Protein AF-X1BQK4-F1 (afdb_monomer_lite)

Sequence (252 aa):
MELNISVDDGWYYQNFSADPYELQIGNYSLVMLGDDFLSIASTFSWFLNEINPSIPNLHTSEYVNSWSDGLVNTTFLCKLNHKTEKVYYPQDINMKVAINGEEYEIINGPIVGSGFIEIHNVSYFQDDYVLTIPIKNNISVSLIFNCNYSVNITNSFSSTGSIKIEENLDNVWTMLPVFSRISNNYYVKFEYPKSWFYLTVYRKLGVGWENITSLLEIDKDKNTIIIPNNTILDGAEWKIEANSPNINFNME

Foldseek 3Di:
DDAQDDPDPDDTDDDPPDPDDDDDDDFDFDDDDPDPDPPDDDDDDADDDDPDDPCPPPDDWDCPPDTDDDDPPDTDRGDDDDPDPDQAFQVVFQKWKAAPNDTDGWHGDPDGNDTDDDDPPDPHDDPDLDDDIDIDTNDPDDDDHDDDDDDDDDDDDDWDKDWDDDPPDWIKIKTWDDDAQSDPDDKDKDADDLQWDPKWKWKDDPDDTDTCQVVWDADNVRRMIIGGNVNGHGPIIMMIMTTGGDDDDDDD

Structure (mmCIF, N/CA/C/O backbone):
data_AF-X1BQK4-F1
#
_entry.id   AF-X1BQK4-F1
#
loop_
_atom_site.group_PDB
_atom_site.id
_atom_site.type_symbol
_atom_site.label_atom_id
_atom_site.label_alt_id
_atom_site.label_comp_id
_atom_site.label_asym_id
_atom_site.label_entity_id
_atom_site.label_seq_id
_atom_site.pdbx_PDB_ins_code
_atom_site.Cartn_x
_atom_site.Cartn_y
_atom_site.Cartn_z
_atom_site.occupancy
_atom_site.B_iso_or_equiv
_atom_site.auth_seq_id
_atom_site.auth_comp_id
_atom_site.auth_asym_id
_atom_site.auth_atom_id
_atom_site.pdbx_PDB_model_num
ATOM 1 N N . MET A 1 1 ? -30.947 -9.938 41.051 1.00 50.38 1 MET A N 1
ATOM 2 C CA . MET A 1 1 ? -31.649 -9.268 42.165 1.00 50.38 1 MET A CA 1
ATOM 3 C C . MET A 1 1 ? -32.390 -8.088 41.565 1.00 50.38 1 MET A C 1
ATOM 5 O O . MET A 1 1 ? -31.771 -7.369 40.786 1.00 50.38 1 MET A O 1
ATOM 9 N N . GLU A 1 2 ? -33.693 -7.978 41.814 1.00 46.62 2 GLU A N 1
ATOM 10 C CA . GLU A 1 2 ? -34.538 -6.903 41.277 1.00 46.62 2 GLU A CA 1
ATOM 11 C C . GLU A 1 2 ? -34.275 -5.598 42.035 1.00 46.62 2 GLU A C 1
ATOM 13 O O . GLU A 1 2 ? -34.057 -5.614 43.249 1.00 46.62 2 GLU A O 1
ATOM 18 N N . LEU A 1 3 ? -34.247 -4.482 41.305 1.00 49.31 3 LEU A N 1
ATOM 19 C CA . LEU A 1 3 ? -34.208 -3.155 41.908 1.00 49.31 3 LEU A CA 1
ATOM 20 C C . LEU A 1 3 ? -35.549 -2.912 42.610 1.00 49.31 3 LEU A C 1
ATOM 22 O O . LEU A 1 3 ? -36.603 -3.197 42.043 1.00 49.31 3 LEU A O 1
ATOM 26 N N . ASN A 1 4 ? -35.508 -2.372 43.824 1.00 52.44 4 ASN A N 1
ATOM 27 C CA . ASN A 1 4 ? -36.676 -1.942 44.582 1.00 52.44 4 ASN A CA 1
ATOM 28 C C . ASN A 1 4 ? -37.253 -0.666 43.947 1.00 52.44 4 ASN A C 1
ATOM 30 O O . ASN A 1 4 ? -37.043 0.445 44.431 1.00 52.44 4 ASN A O 1
ATOM 34 N N . ILE A 1 5 ? -37.901 -0.840 42.795 1.00 47.03 5 ILE A N 1
ATOM 35 C CA . ILE A 1 5 ? -38.552 0.209 42.014 1.00 47.03 5 ILE A CA 1
ATOM 36 C C . ILE A 1 5 ? -40.049 0.125 42.297 1.00 47.03 5 ILE A C 1
ATOM 38 O O . ILE A 1 5 ? -40.655 -0.937 42.160 1.00 47.03 5 ILE A O 1
ATOM 42 N N . SER A 1 6 ? -40.645 1.257 42.651 1.00 43.69 6 SER A N 1
ATOM 43 C CA . SER A 1 6 ? -42.080 1.398 42.882 1.00 43.69 6 SER A CA 1
ATOM 44 C C . SER A 1 6 ? -42.629 2.562 42.064 1.00 43.69 6 SER A C 1
ATOM 46 O O . SER A 1 6 ? -41.912 3.523 41.784 1.00 43.69 6 SER A O 1
ATOM 48 N N . VAL A 1 7 ? -43.899 2.453 41.674 1.00 43.06 7 VAL A N 1
ATOM 49 C CA . VAL A 1 7 ? -44.671 3.526 41.022 1.00 43.06 7 VAL A CA 1
ATOM 50 C C . VAL A 1 7 ? -45.484 4.353 42.018 1.00 43.06 7 VAL A C 1
ATOM 52 O O . VAL A 1 7 ? -46.071 5.360 41.632 1.00 43.06 7 VAL A O 1
ATOM 55 N N . ASP A 1 8 ? -45.523 3.924 43.277 1.00 40.78 8 ASP A N 1
ATOM 56 C CA . ASP A 1 8 ? -46.208 4.626 44.354 1.00 40.78 8 ASP A CA 1
ATOM 57 C C . ASP A 1 8 ? -45.284 5.683 44.979 1.00 40.78 8 ASP A C 1
ATOM 59 O O . ASP A 1 8 ? -44.072 5.482 45.087 1.00 40.78 8 ASP A O 1
ATOM 63 N N . ASP A 1 9 ? -45.858 6.806 45.418 1.00 38.34 9 ASP A N 1
ATOM 64 C CA . ASP A 1 9 ? -45.117 7.858 46.118 1.00 38.34 9 ASP A CA 1
ATOM 65 C C . ASP A 1 9 ? -44.638 7.347 47.487 1.00 38.34 9 ASP A C 1
ATOM 67 O O . ASP A 1 9 ? -45.434 7.046 48.380 1.00 38.34 9 ASP A O 1
ATOM 71 N N . GLY A 1 10 ? -43.321 7.268 47.678 1.00 40.28 10 GLY A N 1
ATOM 72 C CA . GLY A 1 10 ? -42.741 6.766 48.918 1.00 40.28 10 GLY A CA 1
ATOM 73 C C . GLY A 1 10 ? -41.216 6.731 48.916 1.00 40.28 10 GLY A C 1
ATOM 74 O O . GLY A 1 10 ? -40.562 6.907 47.889 1.00 40.28 10 GLY A O 1
ATOM 75 N N . TRP A 1 11 ? -40.640 6.502 50.096 1.00 37.12 11 TRP A N 1
ATOM 76 C CA . TRP A 1 11 ? -39.208 6.250 50.244 1.00 37.12 11 TRP A CA 1
ATOM 77 C C . TRP A 1 11 ? -38.927 4.763 50.040 1.00 37.12 11 TRP A C 1
ATOM 79 O O . TRP A 1 11 ? -39.489 3.925 50.747 1.00 37.12 11 TRP A O 1
ATOM 89 N N . TYR A 1 12 ? -38.023 4.440 49.116 1.00 47.03 12 TYR A N 1
ATOM 90 C CA . TYR A 1 12 ? -37.635 3.064 48.812 1.00 47.03 12 TYR A CA 1
ATOM 91 C C . TYR A 1 12 ? -36.147 2.874 49.071 1.00 47.03 12 TYR A C 1
ATOM 93 O O . TYR A 1 12 ? -35.302 3.598 48.550 1.00 47.03 12 TYR A O 1
ATOM 101 N N . TYR A 1 13 ? -35.832 1.900 49.918 1.00 43.91 13 TYR A N 1
ATOM 102 C CA . TYR A 1 13 ? -34.463 1.555 50.269 1.00 43.91 13 TYR A CA 1
ATOM 103 C C . TYR A 1 13 ? -33.933 0.476 49.319 1.00 43.91 13 TYR A C 1
ATOM 105 O O . TYR A 1 13 ? -34.585 -0.555 49.131 1.00 43.91 13 TYR A O 1
ATOM 113 N N . GLN A 1 14 ? -32.745 0.689 48.751 1.00 51.97 14 GLN A N 1
ATOM 114 C CA . GLN A 1 14 ? -32.039 -0.303 47.942 1.00 51.97 14 GLN A CA 1
ATOM 115 C C . GLN A 1 14 ? -30.741 -0.697 48.640 1.00 51.97 14 GLN A C 1
ATOM 117 O O . GLN A 1 14 ? -29.844 0.124 48.813 1.00 51.97 14 GLN A O 1
ATOM 122 N N . ASN A 1 15 ? -30.628 -1.976 48.998 1.00 48.44 15 ASN A N 1
ATOM 123 C CA . ASN A 1 15 ? -29.383 -2.534 49.505 1.00 48.44 15 ASN A CA 1
ATOM 124 C C . ASN A 1 15 ? -28.599 -3.163 48.347 1.00 48.44 15 ASN A C 1
ATOM 126 O O . ASN A 1 15 ? -29.091 -4.088 47.694 1.00 48.44 15 ASN A O 1
ATOM 130 N N . PHE A 1 16 ? -27.392 -2.669 48.089 1.00 52.91 16 PHE A N 1
ATOM 131 C CA . PHE A 1 16 ? -26.450 -3.297 47.167 1.00 52.91 16 PHE A CA 1
ATOM 132 C C . PHE A 1 16 ? -25.548 -4.217 47.985 1.00 52.91 16 PHE A C 1
ATOM 134 O O . PHE A 1 16 ? -24.510 -3.816 48.497 1.00 52.91 16 PHE A O 1
ATOM 141 N N . SER A 1 17 ? -25.995 -5.458 48.162 1.00 46.75 17 SER A N 1
ATOM 142 C CA . SER A 1 17 ? -25.327 -6.438 49.028 1.00 46.75 17 SER A CA 1
ATOM 143 C C . SER A 1 17 ? -24.079 -7.087 48.404 1.00 46.75 17 SER A C 1
ATOM 145 O O . SER A 1 17 ? -23.484 -7.963 49.028 1.00 46.75 17 SER A O 1
ATOM 147 N N . ALA A 1 18 ? -23.661 -6.670 47.203 1.00 41.69 18 ALA A N 1
ATOM 148 C CA . ALA A 1 18 ? -22.460 -7.171 46.536 1.00 41.69 18 ALA A CA 1
ATOM 149 C C . ALA A 1 18 ? -21.790 -6.101 45.647 1.00 41.69 18 ALA A C 1
ATOM 151 O O . ALA A 1 18 ? -22.478 -5.263 45.060 1.00 41.69 18 ALA A O 1
ATOM 152 N N . ASP A 1 19 ? -20.455 -6.185 45.567 1.00 44.25 19 ASP A N 1
ATOM 153 C CA . ASP A 1 19 ? -19.529 -5.499 44.643 1.00 44.25 19 ASP A CA 1
ATOM 154 C C . ASP A 1 19 ? -20.037 -5.454 43.178 1.00 44.25 19 ASP A C 1
ATOM 156 O O . ASP A 1 19 ? -20.879 -6.266 42.789 1.00 44.25 19 ASP A O 1
ATOM 160 N N . PRO A 1 20 ? -19.557 -4.502 42.353 1.00 46.81 20 PRO A N 1
ATOM 161 C CA . PRO A 1 20 ? -20.380 -3.543 41.615 1.00 46.81 20 PRO A CA 1
ATOM 162 C C . PRO A 1 20 ? -21.482 -4.153 40.738 1.00 46.81 20 PRO A C 1
ATOM 164 O O . PRO A 1 20 ? -21.252 -5.034 39.912 1.00 46.81 20 PRO A O 1
ATOM 167 N N . TYR A 1 21 ? -22.689 -3.597 40.874 1.00 49.00 21 TYR A N 1
ATOM 168 C CA . TYR A 1 21 ? -23.881 -3.984 40.119 1.00 49.00 21 TYR A CA 1
ATOM 169 C C . TYR A 1 21 ? -23.982 -3.198 38.802 1.00 49.00 21 TYR A C 1
ATOM 171 O O . TYR A 1 21 ? -24.060 -1.967 38.808 1.00 49.00 21 TYR A O 1
ATOM 179 N N . GLU A 1 22 ? -24.008 -3.901 37.666 1.00 44.97 22 GLU A N 1
ATOM 180 C CA . GLU A 1 22 ? -24.228 -3.281 36.355 1.00 44.97 22 GLU A CA 1
ATOM 181 C C . GLU A 1 22 ? -25.694 -2.840 36.211 1.00 44.97 22 GLU A C 1
ATOM 183 O O . GLU A 1 22 ? -26.610 -3.656 36.086 1.00 44.97 22 GLU A O 1
ATOM 188 N N . LEU A 1 23 ? -25.919 -1.524 36.225 1.00 47.16 23 LEU A N 1
ATOM 189 C CA . LEU A 1 23 ? -27.208 -0.931 35.879 1.00 47.16 23 LEU A CA 1
ATOM 190 C C . LEU A 1 23 ? -27.417 -0.979 34.360 1.00 47.16 23 LEU A C 1
ATOM 192 O O . LEU A 1 23 ? -26.478 -0.816 33.579 1.00 47.16 23 LEU A O 1
ATOM 196 N N . GLN A 1 24 ? -28.667 -1.170 33.943 1.00 45.00 24 GLN A N 1
ATOM 197 C CA . GLN A 1 24 ? -29.052 -1.024 32.540 1.00 45.00 24 GLN A CA 1
ATOM 198 C C . GLN A 1 24 ? -28.890 0.436 32.075 1.00 45.00 24 GLN A C 1
ATOM 200 O O . GLN A 1 24 ? -28.566 1.334 32.848 1.00 45.00 24 GLN A O 1
ATOM 205 N N . ILE A 1 25 ? -29.076 0.699 30.783 1.00 41.31 25 ILE A N 1
ATOM 206 C CA . ILE A 1 25 ? -29.043 2.072 30.266 1.00 41.31 25 ILE A CA 1
ATOM 207 C C . ILE A 1 25 ? -30.320 2.793 30.723 1.00 41.31 25 ILE A C 1
ATOM 209 O O . ILE A 1 25 ? -31.423 2.356 30.401 1.00 41.31 25 ILE A O 1
ATOM 213 N N . GLY A 1 26 ? -30.178 3.906 31.446 1.00 41.84 26 GLY A N 1
ATOM 214 C CA . GLY A 1 26 ? -31.313 4.661 31.976 1.00 41.84 26 GLY A CA 1
ATOM 215 C C . GLY A 1 26 ? -30.914 5.940 32.715 1.00 41.84 26 GLY A C 1
ATOM 216 O O . GLY A 1 26 ? -29.734 6.202 32.951 1.00 41.84 26 GLY A O 1
ATOM 217 N N . ASN A 1 27 ? -31.916 6.747 33.070 1.00 40.69 27 ASN A N 1
ATOM 218 C CA . ASN A 1 27 ? -31.742 7.891 33.963 1.00 40.69 27 ASN A CA 1
ATOM 219 C C . ASN A 1 27 ? -31.944 7.412 35.398 1.00 40.69 27 ASN A C 1
ATOM 221 O O . ASN A 1 27 ? -33.044 6.999 35.761 1.00 40.69 27 ASN A O 1
ATOM 225 N N . TYR A 1 28 ? -30.888 7.474 36.198 1.00 45.50 28 TYR A N 1
ATOM 226 C CA . TYR A 1 28 ? -30.913 7.048 37.590 1.00 45.50 28 TYR A CA 1
ATOM 227 C C . TYR A 1 28 ? -30.729 8.259 38.494 1.00 45.50 28 TYR A C 1
ATOM 229 O O . TYR A 1 28 ? -29.847 9.086 38.265 1.00 45.50 28 TYR A O 1
ATOM 237 N N . SER A 1 29 ? -31.550 8.344 39.533 1.00 42.62 29 SER A N 1
ATOM 238 C CA . SER A 1 29 ? -31.370 9.295 40.624 1.00 42.62 29 SER A CA 1
ATOM 239 C C . SER A 1 29 ? -30.762 8.554 41.804 1.00 42.62 29 SER A C 1
ATOM 241 O O . SER A 1 29 ? -31.276 7.514 42.213 1.00 42.62 29 SER A O 1
ATOM 243 N N . LEU A 1 30 ? -29.670 9.081 42.356 1.00 43.31 30 LEU A N 1
ATOM 244 C CA . LEU A 1 30 ? -29.158 8.594 43.630 1.00 43.31 30 LEU A CA 1
ATOM 245 C C . LEU A 1 30 ? -29.873 9.346 44.751 1.00 43.31 30 LEU A C 1
ATOM 247 O O . LEU A 1 30 ? -29.750 10.564 44.866 1.00 43.31 30 LEU A O 1
ATOM 251 N N . VAL A 1 31 ? -30.603 8.610 45.580 1.00 42.47 31 VAL A N 1
ATOM 252 C CA . VAL A 1 31 ? -31.176 9.121 46.825 1.00 42.47 31 VAL A CA 1
ATOM 253 C C . VAL A 1 31 ? -30.235 8.703 47.951 1.00 42.47 31 VAL A C 1
ATOM 255 O O . VAL A 1 31 ? -30.093 7.513 48.219 1.00 42.47 31 VAL A O 1
ATOM 258 N N . MET A 1 32 ? -29.555 9.661 48.583 1.00 41.53 32 MET A N 1
ATOM 259 C CA . MET A 1 32 ? -28.712 9.390 49.751 1.00 41.53 32 MET A CA 1
ATOM 260 C C . MET A 1 32 ? -29.468 9.749 51.030 1.00 41.53 32 MET A C 1
ATOM 262 O O . MET A 1 32 ? -29.976 10.861 51.162 1.00 41.53 32 MET A O 1
ATOM 266 N N . LEU A 1 33 ? -29.525 8.807 51.972 1.00 37.19 33 LEU A N 1
ATOM 267 C CA . LEU A 1 33 ? -29.940 9.075 53.347 1.00 37.19 33 LEU A CA 1
ATOM 268 C C . LEU A 1 33 ? -28.727 9.606 54.117 1.00 37.19 33 LEU A C 1
ATOM 270 O O . LEU A 1 33 ? -27.699 8.935 54.191 1.00 37.19 33 LEU A O 1
ATOM 274 N N . GLY A 1 34 ? -28.846 10.809 54.677 1.00 37.59 34 GLY A N 1
ATOM 275 C CA . GLY A 1 34 ? -27.903 11.331 55.664 1.00 37.59 34 GLY A CA 1
ATOM 276 C C . GLY A 1 34 ? -28.210 10.729 57.030 1.00 37.59 34 GLY A C 1
ATOM 277 O O . GLY A 1 34 ? -28.920 11.338 57.823 1.00 37.59 34 GLY A O 1
ATOM 278 N N . ASP A 1 35 ? -27.727 9.515 57.260 1.00 35.44 35 ASP A N 1
ATOM 279 C CA . ASP A 1 35 ? -27.725 8.830 58.552 1.00 35.44 35 ASP A CA 1
ATOM 280 C C . ASP A 1 35 ? -26.261 8.682 59.008 1.00 35.44 35 ASP A C 1
ATOM 282 O O . ASP A 1 35 ? -25.362 8.459 58.190 1.00 35.44 35 ASP A O 1
ATOM 286 N N . ASP A 1 36 ? -26.042 8.890 60.308 1.00 36.22 36 ASP A N 1
ATOM 287 C CA . ASP A 1 36 ? -24.777 9.059 61.032 1.00 36.22 36 ASP A CA 1
ATOM 288 C C . ASP A 1 36 ? -23.826 7.840 61.016 1.00 36.22 36 ASP A C 1
ATOM 290 O O . ASP A 1 36 ? -23.230 7.521 62.031 1.00 36.22 36 ASP A O 1
ATOM 294 N N . PHE A 1 37 ? -23.586 7.156 59.897 1.00 39.72 37 PHE A N 1
ATOM 295 C CA . PHE A 1 37 ? -22.488 6.176 59.799 1.00 39.72 37 PHE A CA 1
ATOM 296 C C . PHE A 1 37 ? -21.917 6.063 58.377 1.00 39.72 37 PHE A C 1
ATOM 298 O O . PHE A 1 37 ? -21.880 4.993 57.775 1.00 39.72 37 PHE A O 1
ATOM 305 N N . LEU A 1 38 ? -21.371 7.158 57.842 1.00 41.69 38 LEU A N 1
ATOM 306 C CA . LEU A 1 38 ? -20.435 7.088 56.712 1.00 41.69 38 LEU A CA 1
ATOM 307 C C . LEU A 1 38 ? -18.995 7.065 57.242 1.00 41.69 38 LEU A C 1
ATOM 309 O O . LEU A 1 38 ? -18.260 8.051 57.185 1.00 41.69 38 LEU A O 1
ATOM 313 N N . SER A 1 39 ? -18.581 5.921 57.796 1.00 35.53 39 SER A N 1
ATOM 314 C CA . SER A 1 39 ? -17.183 5.709 58.175 1.00 35.53 39 SER A CA 1
ATOM 315 C C . SER A 1 39 ? -16.307 5.570 56.926 1.00 35.53 39 SER A C 1
ATOM 317 O O . SER A 1 39 ? -16.279 4.524 56.288 1.00 35.53 39 SER A O 1
ATOM 319 N N . ILE A 1 40 ? -15.601 6.657 56.611 1.00 39.47 40 ILE A N 1
ATOM 320 C CA . ILE A 1 40 ? -14.228 6.720 56.087 1.00 39.47 40 ILE A CA 1
ATOM 321 C C . ILE A 1 40 ? -13.869 5.617 55.071 1.00 39.47 40 ILE A C 1
ATOM 323 O O . ILE A 1 40 ? -13.197 4.657 55.431 1.00 39.47 40 ILE A O 1
ATOM 327 N N . ALA A 1 41 ? -14.278 5.787 53.808 1.00 34.59 41 ALA A N 1
ATOM 328 C CA . ALA A 1 41 ? -13.497 5.481 52.592 1.00 34.59 41 ALA A CA 1
ATOM 329 C C . ALA A 1 41 ? -14.418 5.260 51.382 1.00 34.59 41 ALA A C 1
ATOM 331 O O . ALA A 1 41 ? -14.592 4.140 50.911 1.00 34.59 41 ALA A O 1
ATOM 332 N N . SER A 1 42 ? -15.007 6.319 50.834 1.00 31.69 42 SER A N 1
ATOM 333 C CA . SER A 1 42 ? -15.530 6.284 49.462 1.00 31.69 42 SER A CA 1
ATOM 334 C C . SER A 1 42 ? -15.526 7.702 48.903 1.00 31.69 42 SER A C 1
ATOM 336 O O . SER A 1 42 ? -16.356 8.531 49.267 1.00 31.69 42 SER A O 1
ATOM 338 N N . THR A 1 43 ? -14.535 8.018 48.073 1.00 30.55 43 THR A N 1
ATOM 339 C CA . THR A 1 43 ? -14.455 9.298 47.365 1.00 30.55 43 THR A CA 1
ATOM 340 C C . THR A 1 43 ? -15.377 9.223 46.153 1.00 30.55 43 THR A C 1
ATOM 342 O O . THR A 1 43 ? -15.111 8.466 45.223 1.00 30.55 43 THR A O 1
ATOM 345 N N . PHE A 1 44 ? -16.457 10.001 46.146 1.00 35.53 44 PHE A N 1
ATOM 346 C CA . PHE A 1 44 ? -17.349 10.102 44.992 1.00 35.53 44 PHE A CA 1
ATOM 347 C C . PHE A 1 44 ? -17.091 11.425 44.267 1.00 35.53 44 PHE A C 1
ATOM 349 O O . PHE A 1 44 ? -17.199 12.493 44.866 1.00 35.53 44 PHE A O 1
ATOM 356 N N . SER A 1 45 ? -16.745 11.368 42.980 1.00 31.94 45 SER A N 1
ATOM 357 C CA . SER A 1 45 ? -16.618 12.558 42.131 1.00 31.94 45 SER A CA 1
ATOM 358 C C . SER A 1 45 ? -17.898 12.764 41.328 1.00 31.94 45 SER A C 1
ATOM 360 O O . SER A 1 45 ? -18.366 11.852 40.652 1.00 31.94 45 SER A O 1
ATOM 362 N N . TRP A 1 46 ? -18.442 13.976 41.391 1.00 36.06 46 TRP A N 1
ATOM 363 C CA . TRP A 1 46 ? -19.671 14.383 40.715 1.00 36.06 46 TRP A CA 1
ATOM 364 C C . TRP A 1 46 ? -19.361 15.572 39.808 1.00 36.06 46 TRP A C 1
ATOM 366 O O . TRP A 1 46 ? -18.565 16.432 40.180 1.00 36.06 46 TRP A O 1
ATOM 376 N N . PHE A 1 47 ? -19.989 15.640 38.633 1.00 33.41 47 PHE A N 1
ATOM 377 C CA . PHE A 1 47 ? -19.815 16.751 37.694 1.00 33.41 47 PHE A CA 1
ATOM 378 C C . PHE A 1 47 ? -21.167 17.351 37.297 1.00 33.41 47 PHE A C 1
ATOM 380 O O . PHE A 1 47 ? -22.140 16.629 37.071 1.00 33.41 47 PHE A O 1
ATOM 387 N N . LEU A 1 48 ? -21.202 18.683 37.208 1.00 36.56 48 LEU A N 1
ATOM 388 C CA . LEU A 1 48 ? -22.325 19.464 36.692 1.00 36.56 48 LEU A CA 1
ATOM 389 C C . LEU A 1 48 ? -22.343 19.382 35.154 1.00 36.56 48 LEU A C 1
ATOM 391 O O . LEU A 1 48 ? -21.293 19.381 34.518 1.00 36.56 48 LEU A O 1
ATOM 395 N N . ASN A 1 49 ? -23.528 19.308 34.550 1.00 36.78 49 ASN A N 1
ATOM 396 C CA . ASN A 1 49 ? -23.691 19.253 33.094 1.00 36.78 49 ASN A CA 1
ATOM 397 C C . ASN A 1 49 ? -23.398 20.633 32.459 1.00 36.78 49 ASN A C 1
ATOM 399 O O . ASN A 1 49 ? -23.821 21.651 33.004 1.00 36.78 49 ASN A O 1
ATOM 403 N N . GLU A 1 50 ? -22.723 20.681 31.304 1.00 35.38 50 GLU A N 1
ATOM 404 C CA . GLU A 1 50 ? -22.183 21.934 30.726 1.00 35.38 50 GLU A CA 1
ATOM 405 C C . GLU A 1 50 ? -23.141 22.726 29.816 1.00 35.38 50 GLU A C 1
ATOM 407 O O . GLU A 1 50 ? -22.771 23.783 29.310 1.00 35.38 50 GLU A O 1
ATOM 412 N N . ILE A 1 51 ? -24.382 22.283 29.597 1.00 38.06 51 ILE A N 1
ATOM 413 C CA . ILE A 1 51 ? -25.281 22.970 28.656 1.00 38.06 51 ILE A CA 1
ATOM 414 C C . ILE A 1 51 ? -26.495 23.532 29.396 1.00 38.06 51 ILE A C 1
ATOM 416 O O . ILE A 1 51 ? -27.535 22.892 29.509 1.00 38.06 51 ILE A O 1
ATOM 420 N N . ASN A 1 52 ? -26.311 24.763 29.879 1.00 43.88 52 ASN A N 1
ATOM 421 C CA . ASN A 1 52 ? -27.340 25.731 30.267 1.00 43.88 52 ASN A CA 1
ATOM 422 C C . ASN A 1 52 ? -28.391 25.217 31.277 1.00 43.88 52 ASN A C 1
ATOM 424 O O . ASN A 1 52 ? -29.533 24.935 30.901 1.00 43.88 52 ASN A O 1
ATOM 428 N N . PRO A 1 53 ? -28.050 25.113 32.576 1.00 40.97 53 PRO A N 1
ATOM 429 C CA . PRO A 1 53 ? -29.050 24.803 33.584 1.00 40.97 53 PRO A CA 1
ATOM 430 C C . PRO A 1 53 ? -30.096 25.923 33.620 1.00 40.97 53 PRO A C 1
ATOM 432 O O . PRO A 1 53 ? -29.774 27.097 33.790 1.00 40.97 53 PRO A O 1
ATOM 435 N N . SER A 1 54 ? -31.369 25.547 33.519 1.00 39.25 54 SER A N 1
ATOM 436 C CA . SER A 1 54 ? -32.521 26.444 33.692 1.00 39.25 54 SER A CA 1
ATOM 437 C C . SER A 1 54 ? -32.569 27.112 35.074 1.00 39.25 54 SER A C 1
ATOM 439 O O . SER A 1 54 ? -33.358 28.029 35.288 1.00 39.25 54 SER A O 1
ATOM 441 N N . ILE A 1 55 ? -31.724 26.664 36.008 1.00 39.62 55 ILE A N 1
ATOM 442 C CA . ILE A 1 55 ? -31.554 27.220 37.349 1.00 39.62 55 ILE A CA 1
ATOM 443 C C . ILE A 1 55 ? -30.041 27.337 37.627 1.00 39.62 55 ILE A C 1
ATOM 445 O O . ILE A 1 55 ? -29.442 26.410 38.171 1.00 39.62 55 ILE A O 1
ATOM 449 N N . PRO A 1 56 ? -29.397 28.455 37.244 1.00 39.28 56 PRO 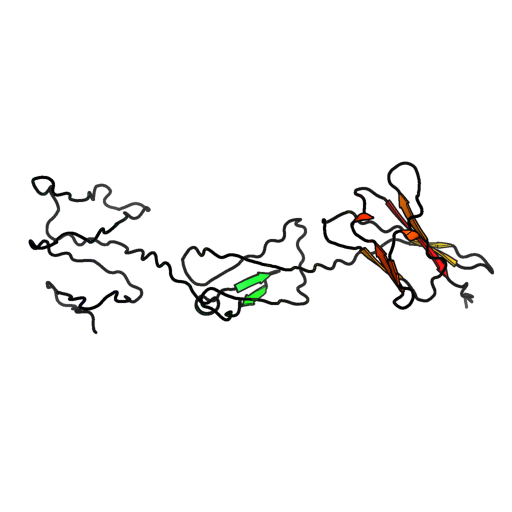A N 1
ATOM 450 C CA . PRO A 1 56 ? -27.942 28.635 37.340 1.00 39.28 56 PRO A CA 1
ATOM 451 C C . PRO A 1 56 ? -27.408 28.758 38.780 1.00 39.28 56 PRO A C 1
ATOM 453 O O . PRO A 1 56 ? -26.199 28.746 38.981 1.00 39.28 56 PRO A O 1
ATOM 456 N N . ASN A 1 57 ? -28.297 28.834 39.776 1.00 39.00 57 ASN A N 1
ATOM 457 C CA . ASN A 1 57 ? -27.958 29.012 41.193 1.00 39.00 57 ASN A CA 1
ATOM 458 C C . ASN A 1 57 ? -28.078 27.712 42.012 1.00 39.00 57 ASN A C 1
ATOM 460 O O . ASN A 1 57 ? -28.211 27.761 43.234 1.00 39.00 57 ASN A O 1
ATOM 464 N N . LEU A 1 58 ? -28.102 26.542 41.363 1.00 40.94 58 LEU A N 1
ATOM 465 C CA . LEU A 1 58 ? -28.178 25.258 42.061 1.00 40.94 58 LEU A CA 1
ATOM 466 C C . LEU A 1 58 ? -26.801 24.909 42.653 1.00 40.94 58 LEU A C 1
ATOM 468 O O . LEU A 1 58 ? -25.998 24.213 42.035 1.00 40.94 58 LEU A O 1
ATOM 472 N N . HIS A 1 59 ? -26.510 25.458 43.831 1.00 39.78 59 HIS A N 1
ATOM 473 C CA . HIS A 1 59 ? -25.239 25.266 44.524 1.00 39.78 59 HIS A CA 1
ATOM 474 C C . HIS A 1 59 ? -25.230 23.982 45.367 1.00 39.78 59 HIS A C 1
ATOM 476 O O . HIS A 1 59 ? -26.234 23.579 45.950 1.00 39.78 59 HIS A O 1
ATOM 482 N N . THR A 1 60 ? -24.062 23.344 45.417 1.00 41.91 60 THR A N 1
ATOM 483 C CA . THR A 1 60 ? -23.725 22.213 46.290 1.00 41.91 60 THR A CA 1
ATOM 484 C C . THR A 1 60 ? -23.888 22.570 47.770 1.00 41.91 60 THR A C 1
ATOM 486 O O . THR A 1 60 ? -23.670 23.719 48.153 1.00 41.91 60 THR A O 1
ATOM 489 N N . SER A 1 61 ? -24.186 21.578 48.614 1.00 36.03 61 SER A N 1
ATOM 490 C CA . SER A 1 61 ? -24.135 21.726 50.073 1.00 36.03 61 SER A CA 1
ATOM 491 C C . SER A 1 61 ? -22.857 21.088 50.624 1.00 36.03 61 SER A C 1
ATOM 493 O O . SER A 1 61 ? -22.508 19.972 50.242 1.00 36.03 61 SER A O 1
ATOM 495 N N . GLU A 1 62 ? -22.158 21.802 51.503 1.00 35.50 62 GLU A N 1
ATOM 496 C CA . GLU A 1 62 ? -20.994 21.328 52.256 1.00 35.50 62 GLU A CA 1
ATOM 497 C C . GLU A 1 62 ? -21.292 21.516 53.747 1.00 35.50 62 GLU A C 1
ATOM 499 O O . GLU A 1 62 ? -21.833 22.547 54.150 1.00 35.50 62 GLU A O 1
ATOM 504 N N . TYR A 1 63 ? -20.935 20.534 54.572 1.00 33.59 63 TYR A N 1
ATOM 505 C CA . TYR A 1 63 ? -21.086 20.627 56.019 1.00 33.59 63 TYR A CA 1
ATOM 506 C C . TYR A 1 63 ? -19.728 20.884 56.672 1.00 33.59 63 TYR A C 1
ATOM 508 O O . TYR A 1 63 ? -18.942 19.959 56.865 1.00 33.59 63 TYR A O 1
ATOM 516 N N . VAL A 1 64 ? -19.459 22.145 57.024 1.00 42.50 64 VAL A N 1
ATOM 517 C CA . VAL A 1 64 ? -18.264 22.506 57.809 1.00 42.50 64 VAL A CA 1
ATOM 518 C C . VAL A 1 64 ? -18.614 22.799 59.268 1.00 42.50 64 VAL A C 1
ATOM 520 O O . VAL A 1 64 ? -17.778 22.518 60.111 1.00 42.50 64 VAL A O 1
ATOM 523 N N . ASN A 1 65 ? -19.828 23.291 59.581 1.00 36.88 65 ASN A N 1
ATOM 524 C CA . ASN A 1 65 ? -20.346 23.500 60.957 1.00 36.88 65 ASN A CA 1
ATOM 525 C C . ASN A 1 65 ? -21.883 23.727 61.045 1.00 36.88 65 ASN A C 1
ATOM 527 O O . ASN A 1 65 ? -22.447 23.675 62.135 1.00 36.88 65 ASN A O 1
ATOM 531 N N . SER A 1 66 ? -22.570 23.995 59.929 1.00 36.38 66 SER A N 1
ATOM 532 C CA . SER A 1 66 ? -24.034 23.976 59.782 1.00 36.38 66 SER A CA 1
ATOM 533 C C . SER A 1 66 ? -24.373 23.722 58.312 1.00 36.38 66 SER A C 1
ATOM 535 O O . SER A 1 66 ? -23.593 24.102 57.438 1.00 36.38 66 SER A O 1
ATOM 537 N N . TRP A 1 67 ? -25.522 23.111 58.024 1.00 37.81 67 TRP A N 1
ATOM 538 C CA . TRP A 1 67 ? -26.018 22.993 56.650 1.00 37.81 67 TRP A CA 1
ATOM 539 C C . TRP A 1 67 ? -26.383 24.383 56.105 1.00 37.81 67 TRP A C 1
ATOM 541 O O . TRP A 1 67 ? -27.017 25.169 56.809 1.00 37.81 67 TRP A O 1
ATOM 551 N N . SER A 1 68 ? -25.968 24.704 54.877 1.00 43.03 68 SER A N 1
ATOM 552 C CA . SER A 1 68 ? -26.502 25.855 54.133 1.00 43.03 68 SER A CA 1
ATOM 553 C C . SER A 1 68 ? -27.917 25.558 53.608 1.00 43.03 68 SER A C 1
ATOM 555 O O . SER A 1 68 ? -28.318 24.393 53.597 1.00 43.03 68 SER A O 1
ATOM 557 N N . ASP A 1 69 ? -28.653 26.603 53.193 1.00 40.91 69 ASP A N 1
ATOM 558 C CA . ASP A 1 69 ? -30.076 26.618 52.777 1.00 40.91 69 ASP A CA 1
ATOM 559 C C . ASP A 1 69 ? -30.406 25.732 51.552 1.00 40.91 69 ASP A C 1
ATOM 561 O O . ASP A 1 69 ? -30.875 26.195 50.509 1.00 40.91 69 ASP A O 1
ATOM 565 N N . GLY A 1 70 ? -30.168 24.429 51.652 1.00 46.28 70 GLY A N 1
ATOM 566 C CA . GLY A 1 70 ? -30.686 23.455 50.704 1.00 46.28 70 GLY A CA 1
ATOM 567 C C . GLY A 1 70 ? -32.216 23.444 50.724 1.00 46.28 70 GLY A C 1
ATOM 568 O O . GLY A 1 70 ? -32.848 23.630 51.766 1.00 46.28 70 GLY A O 1
ATOM 569 N N . LEU A 1 71 ? -32.832 23.201 49.567 1.00 42.81 71 LEU A N 1
ATOM 570 C CA . LEU A 1 71 ? -34.278 23.013 49.478 1.00 42.81 71 LEU A CA 1
ATOM 571 C C . LEU A 1 71 ? -34.645 21.581 49.900 1.00 42.81 71 LEU A C 1
ATOM 573 O O . LEU A 1 71 ? -34.135 20.592 49.372 1.00 42.81 71 LEU A O 1
ATOM 577 N N . VAL A 1 72 ? -35.549 21.472 50.871 1.00 40.09 72 VAL A N 1
ATOM 578 C CA . VAL A 1 72 ? -36.161 20.200 51.279 1.00 40.09 72 VAL A CA 1
ATOM 579 C C . VAL A 1 72 ? -37.104 19.733 50.155 1.00 40.09 72 VAL A C 1
ATOM 581 O O . VAL A 1 72 ? -37.808 20.554 49.573 1.00 40.09 72 VAL A O 1
ATOM 584 N N . ASN A 1 73 ? -37.134 18.429 49.847 1.00 36.09 73 ASN A N 1
ATOM 585 C CA . ASN A 1 73 ? -37.925 17.792 48.768 1.00 36.09 73 ASN A CA 1
ATOM 586 C C . ASN A 1 73 ? -37.505 18.074 47.310 1.00 36.09 73 ASN A C 1
ATOM 588 O O . ASN A 1 73 ? -38.255 17.760 46.386 1.00 36.09 73 ASN A O 1
ATOM 592 N N . THR A 1 74 ? -36.310 18.603 47.051 1.00 36.22 74 THR A N 1
ATOM 593 C CA . THR A 1 74 ? -35.780 18.658 45.675 1.00 36.22 74 THR A CA 1
ATOM 594 C C . THR A 1 74 ? -35.063 17.365 45.290 1.00 36.22 74 THR A C 1
ATOM 596 O O . THR A 1 74 ? -34.112 16.949 45.945 1.00 36.22 74 THR A O 1
ATOM 599 N N . THR A 1 75 ? -35.511 16.742 44.197 1.00 38.31 75 THR A N 1
ATOM 600 C CA . THR A 1 75 ? -34.839 15.589 43.579 1.00 38.31 75 THR A CA 1
ATOM 601 C C . THR A 1 75 ? -33.737 16.087 42.651 1.00 38.31 75 THR A C 1
ATOM 603 O O . THR A 1 75 ? -33.994 16.883 41.748 1.00 38.31 75 THR A O 1
ATOM 606 N N . PHE A 1 76 ? -32.512 15.608 42.849 1.00 42.28 76 PHE A N 1
ATOM 607 C CA . PHE A 1 76 ? -31.395 15.922 41.965 1.00 42.28 76 PHE A CA 1
ATOM 608 C C . PHE A 1 76 ? -31.389 14.954 40.779 1.00 42.28 76 PHE A C 1
ATOM 610 O O . PHE A 1 76 ? -31.307 13.734 40.941 1.00 42.28 76 PHE A O 1
ATOM 617 N N . LEU A 1 77 ? -31.482 15.502 39.567 1.00 38.62 77 LEU A N 1
ATOM 618 C CA . LEU A 1 77 ? -31.282 14.748 38.335 1.00 38.62 77 LEU A CA 1
ATOM 619 C C . LEU A 1 77 ? -29.801 14.848 37.958 1.00 38.62 77 LEU A C 1
ATOM 621 O O . LEU A 1 77 ? -29.377 15.788 37.287 1.00 38.62 77 LEU A O 1
ATOM 625 N N . CYS A 1 78 ? -28.992 13.903 38.427 1.00 41.75 78 CYS A N 1
ATOM 626 C CA . CYS A 1 78 ? -27.587 13.826 38.047 1.00 41.75 78 CYS A CA 1
ATOM 627 C C . CYS A 1 78 ? -27.423 12.768 36.958 1.00 41.75 78 CYS A C 1
ATOM 629 O O . CYS A 1 78 ? -27.708 11.593 37.173 1.00 41.75 78 CYS A O 1
ATOM 631 N N . LYS A 1 79 ? -26.930 13.175 35.784 1.00 36.91 79 LYS A N 1
ATOM 632 C CA . LYS A 1 79 ? -26.468 12.219 34.777 1.00 36.91 79 LYS A CA 1
ATOM 633 C C . LYS A 1 79 ? -25.219 11.534 35.325 1.00 36.91 79 LYS A C 1
ATOM 635 O O . LYS A 1 79 ? -24.166 12.157 35.440 1.00 36.91 79 LYS A O 1
ATOM 640 N N . LEU A 1 80 ? -25.335 10.252 35.644 1.00 39.16 80 LEU A N 1
ATOM 641 C CA . LEU A 1 80 ? -24.204 9.442 36.068 1.00 39.16 80 LEU A CA 1
ATOM 642 C C . LEU A 1 80 ? -23.457 8.972 34.813 1.00 39.16 80 LEU A C 1
ATOM 644 O O . LEU A 1 80 ? -23.840 8.004 34.161 1.00 39.16 80 LEU A O 1
ATOM 648 N N . ASN A 1 81 ? -22.414 9.707 34.421 1.00 37.72 81 ASN A N 1
ATOM 649 C CA . ASN A 1 81 ? -21.505 9.257 33.369 1.00 37.72 81 ASN A CA 1
ATOM 650 C C . ASN A 1 81 ? -20.534 8.243 33.983 1.00 37.72 81 ASN A C 1
ATOM 652 O O . ASN A 1 81 ? -19.549 8.615 34.618 1.00 37.72 81 ASN A O 1
ATOM 656 N N . HIS A 1 82 ? -20.813 6.955 33.804 1.00 40.84 82 HIS A N 1
ATOM 657 C CA . HIS A 1 82 ? -19.888 5.902 34.199 1.00 40.84 82 HIS A CA 1
ATOM 658 C C . HIS A 1 82 ? -18.677 5.912 33.256 1.00 40.84 82 HIS A C 1
ATOM 660 O O . HIS A 1 82 ? -18.771 5.511 32.095 1.00 40.84 82 HIS A O 1
ATOM 666 N N . LYS A 1 83 ? -17.524 6.371 33.752 1.00 44.91 83 LYS A N 1
ATOM 667 C CA . LYS A 1 83 ? -16.240 6.153 33.082 1.00 44.91 83 LYS A CA 1
ATOM 668 C C . LYS A 1 83 ? -15.823 4.710 33.345 1.00 44.91 83 LYS A C 1
ATOM 670 O O . LYS A 1 83 ? -15.210 4.416 34.364 1.00 44.91 83 LYS A O 1
ATOM 675 N N . THR A 1 84 ? -16.196 3.810 32.447 1.00 53.00 84 THR A N 1
ATOM 676 C CA . THR A 1 84 ? -15.693 2.439 32.490 1.00 53.00 84 THR A CA 1
ATOM 677 C C . THR A 1 84 ? -14.319 2.397 31.833 1.00 53.00 84 THR A C 1
ATOM 679 O O . THR A 1 84 ? -14.177 2.751 30.665 1.00 53.00 84 THR A O 1
ATOM 682 N N . GLU A 1 85 ? -13.299 1.909 32.540 1.00 63.44 85 GLU A N 1
ATOM 683 C CA . GLU A 1 85 ? -12.071 1.401 31.905 1.00 63.44 85 GLU A CA 1
ATOM 684 C C . GLU A 1 85 ? -12.352 0.016 31.302 1.00 63.44 85 GLU A C 1
ATOM 686 O O . GLU A 1 85 ? -11.679 -0.974 31.580 1.00 63.44 85 GLU A O 1
ATOM 691 N N . LYS A 1 86 ? -13.438 -0.081 30.527 1.00 74.69 86 LYS A N 1
ATOM 692 C CA . LYS A 1 86 ? -13.876 -1.332 29.923 1.00 74.69 86 LYS A CA 1
ATOM 693 C C . LYS A 1 86 ? -13.128 -1.523 28.620 1.00 74.69 86 LYS A C 1
ATOM 695 O O . LYS A 1 86 ? -13.135 -0.666 27.738 1.00 74.69 86 LYS A O 1
ATOM 700 N N . VAL A 1 87 ? -12.486 -2.675 28.520 1.00 81.94 87 VAL A N 1
ATOM 701 C CA . VAL A 1 87 ? -11.874 -3.141 27.287 1.00 81.94 87 VAL A CA 1
ATOM 702 C C . VAL A 1 87 ? -12.945 -3.910 26.520 1.00 81.94 87 VAL A C 1
ATOM 704 O O . VAL A 1 87 ? -13.563 -4.823 27.064 1.00 81.94 87 VAL A O 1
ATOM 707 N N . TYR A 1 88 ? -13.190 -3.517 25.274 1.00 85.25 88 TYR A N 1
ATOM 708 C CA . TYR A 1 88 ? -14.207 -4.124 24.419 1.00 85.25 88 TYR A CA 1
ATOM 709 C C . TYR A 1 88 ? -13.556 -5.021 23.379 1.00 85.25 88 TYR A C 1
ATOM 711 O O . TYR A 1 88 ? -12.477 -4.712 22.873 1.00 85.25 88 TYR A O 1
ATOM 719 N N . TYR A 1 89 ? -14.228 -6.100 22.999 1.00 91.88 89 TYR A N 1
ATOM 720 C CA . TYR A 1 89 ? -13.941 -6.697 21.706 1.00 91.88 89 TYR A CA 1
ATOM 721 C C . TYR A 1 89 ? -14.425 -5.760 20.584 1.00 91.88 89 TYR A C 1
ATOM 723 O O . TYR A 1 89 ? -15.500 -5.171 20.718 1.00 91.88 89 TYR A O 1
ATOM 731 N N . PRO A 1 90 ? -13.674 -5.613 19.478 1.00 92.75 90 PRO A N 1
ATOM 732 C CA . PRO A 1 90 ? -14.074 -4.770 18.351 1.00 92.75 90 PRO A CA 1
ATOM 733 C C . PRO A 1 90 ? -15.491 -5.051 17.831 1.00 92.75 90 PRO A C 1
ATOM 735 O O . PRO A 1 90 ? -16.248 -4.115 17.579 1.00 92.75 90 PRO A O 1
ATOM 738 N N . GLN A 1 91 ? -15.886 -6.322 17.718 1.00 93.19 91 GLN A N 1
ATOM 739 C CA . GLN A 1 91 ? -17.203 -6.695 17.194 1.00 93.19 91 GLN A CA 1
ATOM 740 C C . GLN A 1 91 ? -18.347 -6.357 18.161 1.00 93.19 91 GLN A C 1
ATOM 742 O O . GLN A 1 91 ? -19.427 -5.990 17.703 1.00 93.19 91 GLN A O 1
ATOM 747 N N . ASP A 1 92 ? -18.109 -6.385 19.478 1.00 90.38 92 ASP A N 1
ATOM 748 C CA . ASP A 1 92 ? -19.127 -6.048 20.492 1.00 90.38 92 ASP A CA 1
ATOM 749 C C . ASP A 1 92 ? -19.599 -4.592 20.370 1.00 90.38 92 ASP A C 1
ATOM 751 O O . ASP A 1 92 ? -20.708 -4.243 20.772 1.00 90.38 92 ASP A O 1
ATOM 755 N N . ILE A 1 93 ? -18.747 -3.739 19.800 1.00 88.94 93 ILE A N 1
ATOM 756 C CA . ILE A 1 93 ? -18.978 -2.303 19.615 1.00 88.94 93 ILE A CA 1
ATOM 757 C C . ILE A 1 93 ? -19.100 -1.935 18.130 1.00 88.94 93 ILE A C 1
ATOM 759 O O . ILE A 1 93 ? -18.950 -0.768 17.754 1.00 88.94 93 ILE A O 1
ATOM 763 N N . ASN A 1 94 ? -19.342 -2.944 17.280 1.00 90.31 94 ASN A N 1
ATOM 764 C CA . ASN A 1 94 ? -19.476 -2.817 15.831 1.00 90.31 94 ASN A CA 1
ATOM 765 C C . ASN A 1 94 ? -18.367 -1.940 15.223 1.00 90.31 94 ASN A C 1
ATOM 767 O O . ASN A 1 94 ? -18.637 -0.975 14.501 1.00 90.31 94 ASN A O 1
ATOM 771 N N . MET A 1 95 ? -17.118 -2.211 15.607 1.00 92.19 95 MET A N 1
ATOM 772 C CA . MET A 1 95 ? -15.977 -1.430 15.159 1.00 92.19 95 MET A CA 1
ATOM 773 C C . MET A 1 95 ? -15.685 -1.727 13.687 1.00 92.19 95 MET A C 1
ATOM 775 O O . MET A 1 95 ? -15.503 -2.879 13.291 1.00 92.19 95 MET A O 1
ATOM 779 N N . LYS A 1 96 ? -15.620 -0.671 12.878 1.00 93.56 96 LYS A N 1
ATOM 780 C CA . LYS A 1 96 ? -15.388 -0.746 11.436 1.00 93.56 96 LYS A CA 1
ATOM 781 C C . LYS A 1 96 ? -14.320 0.235 10.992 1.00 93.56 96 LYS A C 1
ATOM 783 O O . LYS A 1 96 ? -14.178 1.318 11.558 1.00 93.56 96 LYS A O 1
ATOM 788 N N . VAL A 1 97 ? -13.622 -0.127 9.930 1.00 91.69 97 VAL A N 1
ATOM 789 C CA . VAL A 1 97 ? -12.728 0.740 9.166 1.00 91.69 97 VAL A CA 1
ATOM 790 C C . VAL A 1 97 ? -13.453 1.181 7.900 1.00 91.69 97 VAL A C 1
ATOM 792 O O . VAL A 1 97 ? -14.061 0.356 7.224 1.00 91.69 97 VAL A O 1
ATOM 795 N N . ALA A 1 98 ? -13.394 2.470 7.572 1.00 89.19 98 ALA A N 1
ATOM 796 C CA . ALA A 1 98 ? -13.934 2.991 6.322 1.00 89.19 98 ALA A CA 1
ATOM 797 C C . ALA A 1 98 ? -12.805 3.258 5.318 1.00 89.19 98 ALA A C 1
ATOM 799 O O . ALA A 1 98 ? -11.884 4.014 5.620 1.00 89.19 98 ALA A O 1
ATOM 800 N N . ILE A 1 99 ? -12.875 2.677 4.120 1.00 85.69 99 ILE A N 1
ATOM 801 C CA . ILE A 1 99 ? -11.909 2.920 3.040 1.00 85.69 99 ILE A CA 1
ATOM 802 C C . ILE A 1 99 ? -12.672 3.123 1.736 1.00 85.69 99 ILE A C 1
ATOM 804 O O . ILE A 1 99 ? -13.495 2.297 1.363 1.00 85.69 99 ILE A O 1
ATOM 808 N N . ASN A 1 100 ? -12.411 4.242 1.052 1.00 79.31 100 ASN A N 1
ATOM 809 C CA . ASN A 1 100 ? -13.080 4.612 -0.201 1.00 79.31 100 ASN A CA 1
ATOM 810 C C . ASN A 1 100 ? -14.627 4.563 -0.125 1.00 79.31 100 ASN A C 1
ATOM 812 O O . ASN A 1 100 ? -15.307 4.161 -1.063 1.00 79.31 100 ASN A O 1
ATOM 816 N N . GLY A 1 101 ? -15.191 4.938 1.029 1.00 81.31 101 GLY A N 1
ATOM 817 C CA . GLY A 1 101 ? -16.637 4.915 1.272 1.00 81.31 101 GLY A CA 1
ATOM 818 C C . GLY A 1 101 ? -17.222 3.544 1.634 1.00 81.31 101 GLY A C 1
ATOM 819 O O . GLY A 1 101 ? -18.359 3.499 2.097 1.00 81.31 101 GLY A O 1
ATOM 820 N N . GLU A 1 102 ? -16.462 2.455 1.503 1.00 89.06 102 GLU A N 1
ATOM 821 C CA . GLU A 1 102 ? -16.861 1.129 1.982 1.00 89.06 102 GLU A CA 1
ATOM 822 C C . GLU A 1 102 ? -16.472 0.930 3.447 1.00 89.06 102 GLU A C 1
ATOM 824 O O . GLU A 1 102 ? -15.460 1.456 3.913 1.00 89.06 102 GLU A O 1
ATOM 829 N N . GLU A 1 103 ? -17.282 0.169 4.184 1.00 92.38 103 GLU A N 1
ATOM 830 C CA . GLU A 1 103 ? -17.035 -0.154 5.589 1.00 92.38 103 GLU A CA 1
ATOM 831 C C . GLU A 1 103 ? -16.683 -1.629 5.750 1.00 92.38 103 GLU A C 1
ATOM 833 O O . GLU A 1 103 ? -17.420 -2.509 5.306 1.00 92.38 103 GLU A O 1
ATOM 838 N N . TYR A 1 104 ? -15.591 -1.889 6.457 1.00 93.31 104 TYR A N 1
ATOM 839 C CA . TYR A 1 104 ? -15.077 -3.222 6.719 1.00 93.31 104 TYR A CA 1
ATOM 840 C C . TYR A 1 104 ? -15.029 -3.468 8.224 1.00 93.31 104 TYR A C 1
ATOM 842 O O . TYR A 1 104 ? -14.547 -2.631 8.988 1.00 93.31 104 TYR A O 1
ATOM 850 N N . GLU A 1 105 ? -15.538 -4.614 8.659 1.00 94.94 105 GLU A N 1
ATOM 851 C CA . GLU A 1 105 ? -15.576 -4.971 10.076 1.00 94.94 105 GLU A CA 1
ATOM 852 C C . GLU A 1 105 ? -14.189 -5.338 10.605 1.00 94.94 105 GLU A C 1
ATOM 854 O O . GLU A 1 105 ? -13.432 -6.065 9.961 1.00 94.94 105 GLU A O 1
ATOM 859 N N . ILE A 1 106 ? -13.869 -4.850 11.806 1.00 94.94 106 ILE A N 1
ATOM 860 C CA . ILE A 1 106 ? -12.693 -5.302 12.546 1.00 94.94 106 ILE A CA 1
ATOM 861 C C . ILE A 1 106 ? -13.087 -6.554 13.323 1.00 94.94 106 ILE A C 1
ATOM 863 O O . ILE A 1 106 ? -13.986 -6.523 14.164 1.00 94.94 106 ILE A O 1
ATOM 867 N N . ILE A 1 107 ? -12.399 -7.657 13.047 1.00 96.88 107 ILE A N 1
ATOM 868 C CA . ILE A 1 107 ? -12.674 -8.948 13.673 1.00 96.88 107 ILE A CA 1
ATOM 869 C C . ILE A 1 107 ? -11.978 -9.014 15.029 1.00 96.88 107 ILE A C 1
ATOM 871 O O . ILE A 1 107 ? -10.890 -8.462 15.214 1.00 96.88 107 ILE A O 1
ATOM 875 N N . ASN A 1 108 ? -12.597 -9.712 15.979 1.00 96.81 108 ASN A N 1
ATOM 876 C CA . ASN A 1 108 ? -12.021 -9.942 17.295 1.00 96.81 108 ASN A CA 1
ATOM 877 C C . ASN A 1 108 ? -10.688 -10.693 17.196 1.00 96.81 108 ASN A C 1
ATOM 879 O O . ASN A 1 108 ? -10.563 -11.704 16.506 1.00 96.81 108 ASN A O 1
ATOM 883 N N . GLY A 1 109 ? -9.693 -10.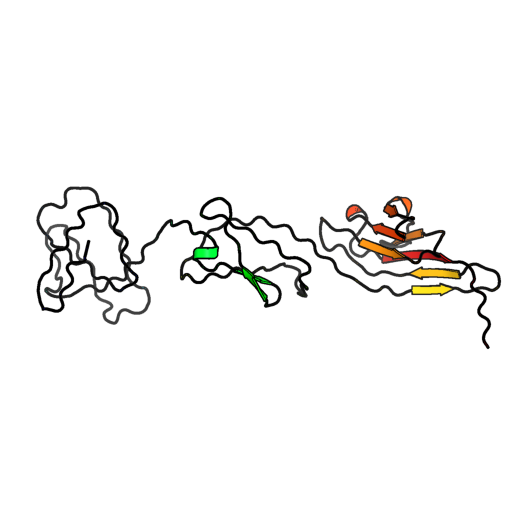205 17.928 1.00 93.94 109 GLY A N 1
ATOM 884 C CA . GLY A 1 109 ? -8.435 -10.903 18.130 1.00 93.94 109 GLY A CA 1
ATOM 885 C C . GLY A 1 109 ? -8.516 -11.928 19.269 1.00 93.94 109 GLY A C 1
ATOM 886 O O . GLY A 1 109 ? -9.569 -12.128 19.879 1.00 93.94 109 GLY A O 1
ATOM 887 N N . PRO A 1 110 ? -7.388 -12.580 19.595 1.00 92.50 110 PRO A N 1
ATOM 888 C CA . PRO A 1 110 ? -7.343 -13.652 20.591 1.00 92.50 110 PRO A CA 1
ATOM 889 C C . PRO A 1 110 ? -7.576 -13.167 22.031 1.00 92.50 110 PRO A C 1
ATOM 891 O O . PRO A 1 110 ? -7.890 -13.973 22.903 1.00 92.50 110 PRO A O 1
ATOM 894 N N . ILE A 1 111 ? -7.419 -11.866 22.293 1.00 94.12 111 ILE A N 1
ATOM 895 C CA . ILE A 1 111 ? -7.630 -11.253 23.610 1.00 94.12 111 ILE A CA 1
ATOM 896 C C . ILE A 1 111 ? -8.631 -10.099 23.527 1.00 94.12 111 ILE A C 1
ATOM 898 O O . ILE A 1 111 ? -8.725 -9.418 22.502 1.00 94.12 111 ILE A O 1
ATOM 902 N N . VAL A 1 112 ? -9.359 -9.860 24.619 1.00 87.31 112 VAL A N 1
ATOM 903 C CA . VAL A 1 112 ? -10.270 -8.712 24.761 1.00 87.31 112 VAL A CA 1
ATOM 904 C C . VAL A 1 112 ? -9.500 -7.420 24.467 1.00 87.31 112 VAL A C 1
ATOM 906 O O . VAL A 1 112 ? -8.378 -7.252 24.945 1.00 87.31 112 VAL A O 1
ATOM 909 N N . GLY A 1 113 ? -10.069 -6.518 23.665 1.00 88.50 113 GLY A N 1
ATOM 910 C CA . GLY A 1 113 ? -9.399 -5.274 23.253 1.00 88.50 113 GLY A CA 1
ATOM 911 C C . GLY A 1 113 ? -8.532 -5.380 22.008 1.00 88.50 113 GLY A C 1
ATOM 912 O O . GLY A 1 113 ? -8.090 -4.353 21.500 1.00 88.50 113 GLY A O 1
ATOM 913 N N . SER A 1 114 ? -8.285 -6.591 21.506 1.00 94.00 114 SER A N 1
ATOM 914 C CA . SER A 1 114 ? -7.528 -6.792 20.272 1.00 94.00 114 SER A CA 1
ATOM 915 C C . SER A 1 114 ? -8.449 -7.085 19.096 1.00 94.00 114 SER A C 1
ATOM 917 O O . SER A 1 114 ? -9.502 -7.708 19.245 1.00 94.00 114 SER A O 1
ATOM 919 N N . GLY A 1 115 ? -8.021 -6.649 17.916 1.00 94.06 115 GLY A N 1
ATOM 920 C CA . GLY A 1 115 ? -8.679 -6.934 16.656 1.00 94.06 115 GLY A CA 1
ATOM 921 C C . GLY A 1 115 ? -7.714 -6.886 15.496 1.00 94.06 115 GLY A C 1
ATOM 922 O O . GLY A 1 115 ? -6.603 -6.367 15.618 1.00 94.06 115 GLY A O 1
ATOM 923 N N . PHE A 1 116 ? -8.150 -7.427 14.371 1.00 94.75 116 PHE A N 1
ATOM 924 C CA . PHE A 1 116 ? -7.417 -7.332 13.123 1.00 94.75 116 PHE A CA 1
ATOM 925 C C . PHE A 1 116 ? -8.382 -7.231 11.952 1.00 94.75 116 PHE A C 1
ATOM 927 O O . PHE A 1 116 ? -9.564 -7.573 12.036 1.00 94.75 116 PHE A O 1
ATOM 934 N N . ILE A 1 117 ? -7.844 -6.732 10.854 1.00 93.06 117 ILE A N 1
ATOM 935 C CA . ILE A 1 117 ? -8.538 -6.605 9.592 1.00 93.06 117 ILE A CA 1
ATOM 936 C C . ILE A 1 117 ? -7.508 -6.771 8.480 1.00 93.06 117 ILE A C 1
ATOM 938 O O . ILE A 1 117 ? -6.405 -6.231 8.559 1.00 93.06 117 ILE A O 1
ATOM 942 N N . GLU A 1 118 ? -7.872 -7.532 7.459 1.00 91.62 118 GLU A N 1
ATOM 943 C CA . GLU A 1 118 ? -7.084 -7.696 6.246 1.00 91.62 118 GLU A CA 1
ATOM 944 C C . GLU A 1 118 ? -7.990 -7.374 5.064 1.00 91.62 118 GLU A C 1
ATOM 946 O O . GLU A 1 118 ? -9.093 -7.909 4.950 1.00 91.62 118 GLU A O 1
ATOM 951 N N . ILE A 1 119 ? -7.550 -6.443 4.221 1.00 87.75 119 ILE A N 1
ATOM 952 C CA . ILE A 1 119 ? -8.339 -5.963 3.092 1.00 87.75 119 ILE A CA 1
ATOM 953 C C . ILE A 1 119 ? -7.458 -6.023 1.853 1.00 87.75 119 ILE A C 1
ATOM 955 O O . ILE A 1 119 ? -6.360 -5.465 1.825 1.00 87.75 119 ILE A O 1
ATOM 959 N N . HIS A 1 120 ? -7.941 -6.712 0.825 1.00 86.25 120 HIS A N 1
ATOM 960 C CA . HIS A 1 120 ? -7.214 -6.909 -0.422 1.00 86.25 120 HIS A CA 1
ATOM 961 C C . HIS A 1 120 ? -7.851 -6.115 -1.553 1.00 86.25 120 HIS A C 1
ATOM 963 O O . HIS A 1 120 ? -9.070 -5.985 -1.617 1.00 86.25 120 HIS A O 1
ATOM 969 N N . ASN A 1 121 ? -7.014 -5.659 -2.488 1.00 78.50 121 ASN A N 1
ATOM 970 C CA . ASN A 1 121 ? -7.442 -5.053 -3.752 1.00 78.50 121 ASN A CA 1
ATOM 971 C C . ASN A 1 121 ? -8.413 -3.874 -3.585 1.00 78.50 121 ASN A C 1
ATOM 973 O O . ASN A 1 121 ? -9.293 -3.663 -4.419 1.00 78.50 121 ASN A O 1
ATOM 977 N N . VAL A 1 122 ? -8.249 -3.092 -2.516 1.00 77.31 122 VAL A N 1
ATOM 978 C CA . VAL A 1 122 ? -9.047 -1.884 -2.331 1.00 77.31 122 VAL A CA 1
ATOM 979 C C . VAL A 1 122 ? -8.573 -0.849 -3.329 1.00 77.31 122 VAL A C 1
ATOM 981 O O . VAL A 1 122 ? -7.401 -0.469 -3.346 1.00 77.31 122 VAL A O 1
ATOM 984 N N . SER A 1 123 ? -9.494 -0.384 -4.163 1.00 69.94 123 SER A N 1
ATOM 985 C CA . SER A 1 123 ? -9.225 0.762 -5.017 1.00 69.94 123 SER A CA 1
ATOM 986 C C . SER A 1 123 ? -9.176 2.001 -4.126 1.00 69.94 123 SER A C 1
ATOM 988 O O . SER A 1 123 ? -10.213 2.511 -3.712 1.00 69.94 123 SER A O 1
ATOM 990 N N . TYR A 1 124 ? -7.971 2.427 -3.750 1.00 66.56 124 TYR A N 1
ATOM 991 C CA . TYR A 1 124 ? -7.770 3.618 -2.934 1.00 66.56 124 TYR A CA 1
ATOM 992 C C . TYR A 1 124 ? -7.435 4.796 -3.839 1.00 66.56 124 TYR A C 1
ATOM 994 O O . TYR A 1 124 ? -6.334 4.877 -4.382 1.00 66.56 124 TYR A O 1
ATOM 1002 N N . PHE A 1 125 ? -8.395 5.700 -4.002 1.00 58.44 125 PHE A N 1
ATOM 1003 C CA . PHE A 1 125 ? -8.219 6.934 -4.754 1.00 58.44 125 PHE A CA 1
ATOM 1004 C C . PHE A 1 125 ? -8.342 8.107 -3.790 1.00 58.44 125 PHE A C 1
ATOM 1006 O O . PHE A 1 125 ? -9.440 8.558 -3.474 1.00 58.44 125 PHE A O 1
ATOM 1013 N N . GLN A 1 126 ? -7.209 8.595 -3.305 1.00 57.44 126 GLN A N 1
ATOM 1014 C CA . GLN A 1 126 ? -7.140 9.942 -2.764 1.00 57.44 126 GLN A CA 1
ATOM 1015 C C . GLN A 1 126 ? -5.993 10.664 -3.448 1.00 57.44 126 GLN A C 1
ATOM 1017 O O . GLN A 1 126 ? -4.872 10.164 -3.473 1.00 57.44 126 GLN A O 1
ATOM 1022 N N . ASP A 1 127 ? -6.282 11.864 -3.939 1.00 55.94 127 ASP A N 1
ATOM 1023 C CA . ASP A 1 127 ? -5.280 12.830 -4.401 1.00 55.94 127 ASP A CA 1
ATOM 1024 C C . ASP A 1 127 ? -4.521 13.481 -3.219 1.00 55.94 127 ASP A C 1
ATOM 1026 O O . ASP A 1 127 ? -3.872 14.514 -3.377 1.00 55.94 127 ASP A O 1
ATOM 1030 N N . ASP A 1 128 ? -4.598 12.883 -2.024 1.00 59.44 128 ASP A N 1
ATOM 1031 C CA . ASP A 1 128 ? -3.960 13.362 -0.804 1.00 59.44 128 ASP A CA 1
ATOM 1032 C C . ASP A 1 128 ? -2.662 12.602 -0.515 1.00 59.44 128 ASP A C 1
ATOM 1034 O O . ASP A 1 128 ? -2.563 11.382 -0.632 1.00 59.44 128 ASP A O 1
ATOM 1038 N N . TYR A 1 129 ? -1.663 13.338 -0.031 1.00 61.97 129 TYR A N 1
ATOM 1039 C CA . TYR A 1 129 ? -0.377 12.785 0.406 1.00 61.97 129 TYR A CA 1
ATOM 1040 C C . TYR A 1 129 ? -0.453 12.057 1.760 1.00 61.97 129 TYR A C 1
ATOM 1042 O O . TYR A 1 129 ? 0.545 11.500 2.220 1.00 61.97 129 TYR A O 1
ATOM 1050 N N . VAL A 1 130 ? -1.612 12.086 2.428 1.00 68.62 130 VAL A N 1
ATOM 1051 C CA . VAL A 1 130 ? -1.822 11.524 3.766 1.00 68.62 130 VAL A CA 1
ATOM 1052 C C . VAL A 1 130 ? -2.911 10.460 3.709 1.00 68.62 130 VAL A C 1
ATOM 1054 O O . VAL A 1 130 ? -4.080 10.759 3.483 1.00 68.62 130 VAL A O 1
ATOM 1057 N N . LEU A 1 131 ? -2.529 9.211 3.981 1.00 73.44 131 LEU A N 1
ATOM 1058 C CA . LEU A 1 131 ? -3.469 8.105 4.130 1.00 73.44 131 LEU A CA 1
ATOM 1059 C C . LEU A 1 131 ? -4.303 8.306 5.403 1.00 73.44 131 LEU A C 1
ATOM 1061 O O . LEU A 1 131 ? -3.785 8.177 6.514 1.00 73.44 131 LEU A O 1
ATOM 1065 N N . THR A 1 132 ? -5.593 8.598 5.241 1.00 78.06 132 THR A N 1
ATOM 1066 C CA . THR A 1 132 ? -6.535 8.740 6.358 1.00 78.06 132 THR A CA 1
ATOM 1067 C C . THR A 1 132 ? -7.500 7.563 6.362 1.00 78.06 132 THR A C 1
ATOM 1069 O O . THR A 1 132 ? -8.275 7.397 5.426 1.00 78.06 132 THR A O 1
ATOM 1072 N N . ILE A 1 133 ? -7.481 6.763 7.431 1.00 82.25 133 ILE A N 1
ATOM 1073 C CA . ILE A 1 133 ? -8.364 5.601 7.600 1.00 82.25 133 ILE A CA 1
ATOM 1074 C C . ILE A 1 133 ? -9.301 5.865 8.788 1.00 82.25 133 ILE A C 1
ATOM 1076 O O . ILE A 1 133 ? -8.894 5.687 9.939 1.00 82.25 133 ILE A O 1
ATOM 1080 N N . PRO A 1 134 ? -10.547 6.317 8.552 1.00 87.75 134 PRO A N 1
ATOM 1081 C CA . PRO A 1 134 ? -11.519 6.509 9.618 1.00 87.75 134 PRO A CA 1
ATOM 1082 C C . PRO A 1 134 ? -11.901 5.184 10.280 1.00 87.75 134 PRO A C 1
ATOM 1084 O O . PRO A 1 134 ? -12.225 4.207 9.601 1.00 87.75 134 PRO A O 1
ATOM 1087 N N . ILE A 1 135 ? -11.943 5.185 11.612 1.00 89.12 135 ILE A N 1
ATOM 1088 C CA . ILE A 1 135 ? -12.476 4.085 12.418 1.00 89.12 135 ILE A CA 1
ATOM 1089 C C . ILE A 1 135 ? -13.790 4.543 13.043 1.00 89.12 135 ILE A C 1
ATOM 1091 O O . ILE A 1 135 ? -13.864 5.609 13.655 1.00 89.12 135 ILE A O 1
ATOM 1095 N N . LYS A 1 136 ? -14.833 3.735 12.876 1.00 89.44 136 LYS A N 1
ATOM 1096 C CA . LYS A 1 136 ? -16.175 3.966 13.412 1.00 89.44 136 LYS A CA 1
ATOM 1097 C C . LYS A 1 136 ? -16.526 2.870 14.407 1.00 89.44 136 LYS A C 1
ATOM 1099 O O . LYS A 1 136 ? -16.039 1.751 14.301 1.00 89.44 136 LYS A O 1
ATOM 1104 N N . ASN A 1 137 ? -17.378 3.197 15.365 1.00 87.44 137 ASN A N 1
ATOM 1105 C CA . ASN A 1 137 ? -17.983 2.256 16.302 1.00 87.44 137 ASN A CA 1
ATOM 1106 C C . ASN A 1 137 ? -19.384 2.775 16.670 1.00 87.44 137 ASN A C 1
ATOM 1108 O O . ASN A 1 137 ? -19.714 3.926 16.371 1.00 87.44 137 ASN A O 1
ATOM 1112 N N . ASN A 1 138 ? -20.220 1.935 17.276 1.00 82.19 138 ASN A N 1
ATOM 1113 C CA . ASN A 1 138 ? -21.606 2.285 17.610 1.00 82.19 138 ASN A CA 1
ATOM 1114 C C . ASN A 1 138 ? -21.802 2.742 19.068 1.00 82.19 138 ASN A C 1
ATOM 1116 O O . ASN A 1 138 ? -22.945 2.846 19.516 1.00 82.19 138 ASN A O 1
ATOM 1120 N N . ILE A 1 139 ? -20.721 3.019 19.803 1.00 72.12 139 ILE A N 1
ATOM 1121 C CA . ILE A 1 139 ? -20.777 3.435 21.207 1.00 72.12 139 ILE A CA 1
ATOM 1122 C C . ILE A 1 139 ? -20.394 4.909 21.367 1.00 72.12 139 ILE A C 1
ATOM 1124 O O . ILE A 1 139 ? -19.515 5.437 20.697 1.00 72.12 139 ILE A O 1
ATOM 1128 N N . SER A 1 140 ? -21.059 5.612 22.285 1.00 59.47 140 SER A N 1
ATOM 1129 C CA . SER A 1 140 ? -20.838 7.048 22.525 1.00 59.47 140 SER A CA 1
ATOM 1130 C C . SER A 1 140 ? -19.680 7.324 23.495 1.00 59.47 140 SER A C 1
ATOM 1132 O O . SER A 1 140 ? -19.820 8.142 24.403 1.00 59.47 140 SER A O 1
ATOM 1134 N N . VAL A 1 141 ? -18.552 6.624 23.344 1.00 66.88 141 VAL A N 1
ATOM 1135 C CA . VAL A 1 141 ? -17.369 6.793 24.207 1.00 66.88 141 VAL A CA 1
ATOM 1136 C C . VAL A 1 141 ? -16.097 6.998 23.390 1.00 66.88 141 VAL A C 1
ATOM 1138 O O . VAL A 1 141 ? -15.925 6.428 22.314 1.00 66.88 141 VAL A O 1
ATOM 1141 N N . SER A 1 142 ? -15.182 7.804 23.928 1.00 71.12 142 SER A N 1
ATOM 1142 C CA . SER A 1 142 ? -13.837 7.961 23.375 1.00 71.12 142 SER A CA 1
ATOM 1143 C C . SER A 1 142 ? -13.022 6.698 23.635 1.00 71.12 142 SER A C 1
ATOM 1145 O O . SER A 1 142 ? -12.810 6.321 24.787 1.00 71.12 142 SER A O 1
ATOM 1147 N N . LEU A 1 143 ? -12.548 6.058 22.569 1.00 78.62 143 LEU A N 1
ATOM 1148 C CA . LEU A 1 143 ? -11.685 4.884 22.649 1.00 78.62 143 LEU A CA 1
ATOM 1149 C C . LEU A 1 143 ? -10.221 5.295 22.518 1.00 78.62 143 LEU A C 1
ATOM 1151 O O . LEU A 1 143 ? -9.872 6.114 21.671 1.00 78.62 143 LEU A O 1
ATOM 1155 N N . ILE A 1 144 ? -9.366 4.688 23.336 1.00 81.44 144 ILE A N 1
ATOM 1156 C CA . ILE A 1 144 ? -7.914 4.747 23.176 1.00 81.44 144 ILE A CA 1
ATOM 1157 C C . ILE A 1 144 ? -7.489 3.383 22.652 1.00 81.44 144 ILE A C 1
ATOM 1159 O O . ILE A 1 144 ? -7.747 2.367 23.293 1.00 81.44 144 ILE A O 1
ATOM 1163 N N . PHE A 1 145 ? -6.848 3.351 21.491 1.00 83.38 145 PHE A N 1
ATOM 1164 C CA . PHE A 1 145 ? -6.303 2.124 20.927 1.00 83.38 145 PHE A CA 1
ATOM 1165 C C . PHE A 1 145 ? -4.975 2.405 20.233 1.00 83.38 145 PHE A C 1
ATOM 1167 O O . PHE A 1 145 ? -4.717 3.510 19.758 1.00 83.38 145 PHE A O 1
ATOM 1174 N N . ASN A 1 146 ? -4.138 1.374 20.180 1.00 86.06 146 ASN A N 1
ATOM 1175 C CA . ASN A 1 146 ? -2.909 1.375 19.402 1.00 86.06 146 ASN A CA 1
ATOM 1176 C C . ASN A 1 146 ? -3.171 0.659 18.079 1.00 86.06 146 ASN A C 1
ATOM 1178 O O . ASN A 1 146 ? -3.854 -0.365 18.055 1.00 86.06 146 ASN A O 1
ATOM 1182 N N . CYS A 1 147 ? -2.616 1.180 16.988 1.00 86.06 147 CYS A N 1
ATOM 1183 C CA . CYS A 1 147 ? -2.780 0.609 15.658 1.00 86.06 147 CYS A CA 1
ATOM 1184 C C . CYS A 1 147 ? -1.415 0.295 15.050 1.00 86.06 147 CYS A C 1
ATOM 1186 O O . CYS A 1 147 ? -0.575 1.182 14.919 1.00 86.06 147 CYS A O 1
ATOM 1188 N N . ASN A 1 148 ? -1.237 -0.952 14.621 1.00 86.94 148 ASN A N 1
ATOM 1189 C CA . ASN A 1 148 ? -0.143 -1.362 13.750 1.00 86.94 148 ASN A CA 1
ATOM 1190 C C . ASN A 1 148 ? -0.742 -1.682 12.385 1.00 86.94 148 ASN A C 1
ATOM 1192 O O . ASN A 1 148 ? -1.694 -2.454 12.303 1.00 86.94 148 ASN A O 1
ATOM 1196 N N . TYR A 1 149 ? -0.197 -1.094 11.326 1.00 85.00 149 TYR A N 1
ATOM 1197 C CA . TYR A 1 149 ? -0.701 -1.288 9.972 1.00 85.00 149 TYR A CA 1
ATOM 1198 C C . TYR A 1 149 ? 0.442 -1.567 9.000 1.00 85.00 149 TYR A C 1
ATOM 1200 O O . TYR A 1 149 ? 1.573 -1.117 9.185 1.00 85.00 149 TYR A O 1
ATOM 1208 N N . SER A 1 150 ? 0.124 -2.310 7.945 1.00 83.88 150 SER A N 1
ATOM 1209 C CA . SER A 1 150 ? 0.971 -2.479 6.771 1.00 83.88 150 SER A CA 1
ATOM 1210 C C . SER A 1 150 ? 0.111 -2.213 5.549 1.00 83.88 150 SER A C 1
ATOM 1212 O O . SER A 1 150 ? -0.997 -2.733 5.448 1.00 83.88 150 SER A O 1
ATOM 1214 N N . VAL A 1 151 ? 0.593 -1.356 4.655 1.00 79.31 151 VAL A N 1
ATOM 1215 C CA . VAL A 1 151 ? -0.149 -0.943 3.465 1.00 79.31 151 VAL A CA 1
ATOM 1216 C C . VAL A 1 151 ? 0.765 -1.111 2.267 1.00 79.31 151 VAL A C 1
ATOM 1218 O O . VAL A 1 151 ? 1.899 -0.633 2.270 1.00 79.31 151 VAL A O 1
ATOM 1221 N N . ASN A 1 152 ? 0.257 -1.789 1.242 1.00 81.56 152 ASN A N 1
ATOM 1222 C CA . ASN A 1 152 ? 0.916 -1.916 -0.047 1.00 81.56 152 ASN A CA 1
ATOM 1223 C C . ASN A 1 152 ? 0.079 -1.179 -1.096 1.00 81.56 152 ASN A C 1
ATOM 1225 O O . ASN A 1 152 ? -1.044 -1.585 -1.387 1.00 81.56 152 ASN A O 1
ATOM 1229 N N . ILE A 1 153 ? 0.618 -0.085 -1.633 1.00 77.31 153 ILE A N 1
ATOM 1230 C CA . ILE A 1 153 ? -0.055 0.754 -2.627 1.00 77.31 153 ILE A CA 1
ATOM 1231 C C . ILE A 1 153 ? 0.619 0.517 -3.968 1.00 77.31 153 ILE A C 1
ATOM 1233 O O . ILE A 1 153 ? 1.828 0.696 -4.105 1.00 77.31 153 ILE A O 1
ATOM 1237 N N . THR A 1 154 ? -0.172 0.134 -4.964 1.00 80.62 154 THR A N 1
ATOM 1238 C CA . THR A 1 154 ? 0.294 0.014 -6.346 1.00 80.62 154 THR A CA 1
ATOM 1239 C C . THR A 1 154 ? -0.374 1.094 -7.177 1.00 80.62 154 THR A C 1
ATOM 1241 O O . THR A 1 154 ? -1.595 1.218 -7.158 1.00 80.62 154 THR A O 1
ATOM 1244 N N . ASN A 1 155 ? 0.425 1.864 -7.910 1.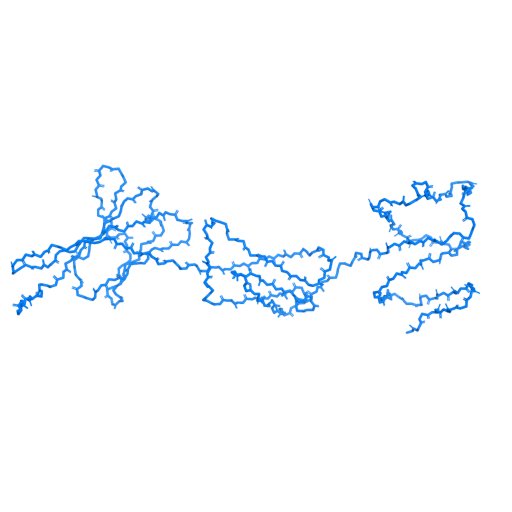00 78.94 155 ASN A N 1
ATOM 1245 C CA . ASN A 1 155 ? -0.069 2.832 -8.878 1.00 78.94 155 ASN A CA 1
ATOM 1246 C C . ASN A 1 155 ? 0.525 2.514 -10.252 1.00 78.94 155 ASN A C 1
ATOM 1248 O O . ASN A 1 155 ? 1.718 2.226 -10.367 1.00 78.94 155 ASN A O 1
ATOM 1252 N N . SER A 1 156 ? -0.307 2.564 -11.286 1.00 83.94 156 SER A N 1
ATOM 1253 C CA . SER A 1 156 ? 0.105 2.392 -12.675 1.00 83.94 156 SER A CA 1
ATOM 1254 C C . SER A 1 156 ? 0.120 3.744 -13.370 1.00 83.94 156 SER A C 1
ATOM 1256 O O . SER A 1 156 ? -0.876 4.462 -13.344 1.00 83.94 156 SER A O 1
ATOM 1258 N N . PHE A 1 157 ? 1.211 4.063 -14.053 1.00 82.06 157 PHE A N 1
ATOM 1259 C CA . PHE A 1 157 ? 1.307 5.256 -14.884 1.00 82.06 157 PHE A CA 1
ATOM 1260 C C . PHE A 1 157 ? 1.716 4.869 -16.303 1.00 82.06 157 PHE A C 1
ATOM 1262 O O . PHE A 1 157 ? 2.492 3.937 -16.517 1.00 82.06 157 PHE A O 1
ATOM 1269 N N . SER A 1 158 ? 1.181 5.586 -17.288 1.00 82.50 158 SER A N 1
ATOM 1270 C CA . SER A 1 158 ? 1.606 5.463 -18.680 1.00 82.50 158 SER A CA 1
ATOM 1271 C C . SER A 1 158 ? 2.804 6.367 -18.950 1.00 82.50 158 SER A C 1
ATOM 1273 O O . SER A 1 158 ? 2.886 7.473 -18.420 1.00 82.50 158 SER A O 1
ATOM 1275 N N . SER A 1 159 ? 3.697 5.925 -19.828 1.00 86.19 159 SER A N 1
ATOM 1276 C CA . SER A 1 159 ? 4.826 6.716 -20.311 1.00 86.19 159 SER A CA 1
ATOM 1277 C C . SER A 1 159 ? 4.708 6.920 -21.815 1.00 86.19 159 SER A C 1
ATOM 1279 O O . SER A 1 159 ? 4.262 6.023 -22.533 1.00 86.19 159 SER A O 1
ATOM 1281 N N . THR A 1 160 ? 5.105 8.096 -22.296 1.00 87.06 160 THR A N 1
ATOM 1282 C CA . THR A 1 160 ? 5.219 8.345 -23.730 1.00 87.06 160 THR A CA 1
ATOM 1283 C C . THR A 1 160 ? 6.493 7.705 -24.269 1.00 87.06 160 THR A C 1
ATOM 1285 O O . THR A 1 160 ? 7.536 7.655 -23.609 1.00 87.06 160 THR A O 1
ATOM 1288 N N . GLY A 1 161 ? 6.394 7.199 -25.493 1.00 89.06 161 GLY A N 1
ATOM 1289 C CA . GLY A 1 161 ? 7.492 6.556 -26.188 1.00 89.06 161 GLY A CA 1
ATOM 1290 C C . GLY A 1 161 ? 7.537 6.935 -27.654 1.00 89.06 161 GLY A C 1
ATOM 1291 O O . GLY A 1 161 ? 6.537 7.345 -28.239 1.00 89.06 161 GLY A O 1
ATOM 1292 N N . SER A 1 162 ? 8.710 6.774 -28.244 1.00 93.81 162 SER A N 1
ATOM 1293 C CA . SER A 1 162 ? 8.935 6.887 -29.678 1.00 93.81 162 SER A CA 1
ATOM 1294 C C . SER A 1 162 ? 9.696 5.665 -30.170 1.00 93.81 162 SER A C 1
ATOM 1296 O O . SER A 1 162 ? 10.439 5.034 -29.415 1.00 93.81 162 SER A O 1
ATOM 1298 N N . ILE A 1 163 ? 9.481 5.330 -31.436 1.00 93.62 163 ILE A N 1
ATOM 1299 C CA . ILE A 1 163 ? 10.177 4.253 -32.123 1.00 93.62 163 ILE A CA 1
ATOM 1300 C C . ILE A 1 163 ? 10.852 4.833 -33.361 1.00 93.62 163 ILE A C 1
ATOM 1302 O O . ILE A 1 163 ? 10.231 5.559 -34.139 1.00 93.62 163 ILE A O 1
ATOM 1306 N N . LYS A 1 164 ? 12.131 4.518 -33.536 1.00 94.06 164 LYS A N 1
ATOM 1307 C CA . LYS A 1 164 ? 12.867 4.766 -34.769 1.00 94.06 164 LYS A CA 1
ATOM 1308 C C . LYS A 1 164 ? 12.930 3.459 -35.547 1.00 94.06 164 LYS A C 1
ATOM 1310 O O . LYS A 1 164 ? 13.458 2.471 -35.040 1.00 94.06 164 LYS A O 1
ATOM 1315 N N . ILE A 1 165 ? 12.381 3.473 -36.755 1.00 90.31 165 ILE A N 1
ATOM 1316 C CA . ILE A 1 165 ? 12.368 2.333 -37.672 1.00 90.31 165 ILE A CA 1
ATOM 1317 C C . ILE A 1 165 ? 13.273 2.693 -38.844 1.00 90.31 165 ILE A C 1
AT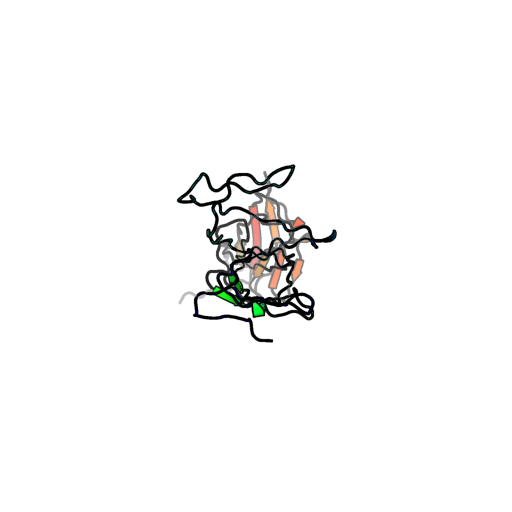OM 1319 O O . ILE A 1 165 ? 13.094 3.742 -39.464 1.00 90.31 165 ILE A O 1
ATOM 1323 N N . GLU A 1 166 ? 14.242 1.833 -39.136 1.00 87.44 166 GLU A N 1
ATOM 1324 C CA . GLU A 1 166 ? 15.145 1.973 -40.276 1.00 87.44 166 GLU A CA 1
ATOM 1325 C C . GLU A 1 166 ? 15.177 0.663 -41.065 1.00 87.44 166 GLU A C 1
ATOM 1327 O O . GLU A 1 166 ? 15.046 -0.428 -40.506 1.00 87.44 166 GLU A O 1
ATOM 1332 N N . GLU A 1 167 ? 15.314 0.766 -42.386 1.00 85.19 167 GLU A N 1
ATOM 1333 C CA . GLU A 1 167 ? 15.320 -0.402 -43.263 1.00 85.19 167 GLU A CA 1
ATOM 1334 C C . GLU A 1 167 ? 16.496 -1.327 -42.919 1.00 85.19 167 GLU A C 1
ATOM 1336 O O . GLU A 1 167 ? 17.637 -0.878 -42.812 1.00 85.19 167 GLU A O 1
ATOM 1341 N N . ASN A 1 168 ? 16.219 -2.626 -42.761 1.00 86.00 168 ASN A N 1
ATOM 1342 C CA . ASN A 1 168 ? 17.206 -3.661 -42.431 1.00 86.00 168 ASN A CA 1
ATOM 1343 C C . ASN A 1 168 ? 17.953 -3.460 -41.096 1.00 86.00 168 ASN A C 1
ATOM 1345 O O . ASN A 1 168 ? 18.962 -4.124 -40.857 1.00 86.00 168 ASN A O 1
ATOM 1349 N N . LEU A 1 169 ? 17.464 -2.578 -40.221 1.00 90.56 169 LEU A N 1
ATOM 1350 C CA . LEU A 1 169 ? 18.010 -2.350 -38.884 1.00 90.56 169 LEU A CA 1
ATOM 1351 C C . LEU A 1 169 ? 16.954 -2.626 -37.814 1.00 90.56 169 LEU A C 1
ATOM 1353 O O . LEU A 1 169 ? 15.753 -2.549 -38.076 1.00 90.56 169 LEU A O 1
ATOM 1357 N N . ASP A 1 170 ? 17.411 -2.957 -36.608 1.00 93.94 170 ASP A N 1
ATOM 1358 C CA . ASP A 1 170 ? 16.534 -3.123 -35.452 1.00 93.94 170 ASP A CA 1
ATOM 1359 C C . ASP A 1 170 ? 15.787 -1.826 -35.139 1.00 93.94 170 ASP A C 1
ATOM 1361 O O . ASP A 1 170 ? 16.330 -0.724 -35.253 1.00 93.94 170 ASP A O 1
ATOM 1365 N N . ASN A 1 171 ? 14.547 -1.963 -34.678 1.00 93.62 171 ASN A N 1
ATOM 1366 C CA . ASN A 1 171 ? 13.783 -0.818 -34.213 1.00 93.62 171 ASN A CA 1
ATOM 1367 C C . ASN A 1 171 ? 14.359 -0.330 -32.886 1.00 93.62 171 ASN A C 1
ATOM 1369 O O . ASN A 1 171 ? 14.562 -1.131 -31.970 1.00 93.62 171 ASN A O 1
ATOM 1373 N N . VAL A 1 172 ? 14.551 0.979 -32.757 1.00 95.81 172 VAL A N 1
ATOM 1374 C CA . VAL A 1 172 ? 15.050 1.601 -31.526 1.00 95.81 172 VAL A CA 1
ATOM 1375 C C . VAL A 1 172 ? 13.895 2.283 -30.810 1.00 95.81 172 VAL A C 1
ATOM 1377 O O . VAL A 1 172 ? 13.310 3.239 -31.316 1.00 95.81 172 VAL A O 1
ATOM 1380 N N . TRP A 1 173 ? 13.567 1.785 -29.627 1.00 95.94 173 TRP A N 1
ATOM 1381 C CA . TRP A 1 173 ? 12.560 2.331 -28.731 1.00 95.94 173 TRP A CA 1
ATOM 1382 C C . TRP A 1 173 ? 13.196 3.325 -27.768 1.00 95.94 173 TRP A C 1
ATOM 1384 O O . TRP A 1 173 ? 14.266 3.077 -27.213 1.00 95.94 173 TRP A O 1
ATOM 1394 N N . THR A 1 174 ? 12.506 4.432 -27.521 1.00 96.69 174 THR A N 1
ATOM 1395 C CA . THR A 1 174 ? 12.865 5.410 -26.493 1.00 96.69 174 THR A CA 1
ATOM 1396 C C . THR A 1 174 ? 11.617 5.800 -25.717 1.00 96.69 174 THR A C 1
ATOM 1398 O O . THR A 1 174 ? 10.686 6.353 -26.295 1.00 96.69 174 THR A O 1
ATOM 1401 N N . MET A 1 175 ? 11.608 5.538 -24.412 1.00 95.44 175 MET A N 1
ATOM 1402 C CA . MET A 1 175 ? 10.533 5.878 -23.476 1.00 95.44 175 MET A CA 1
ATOM 1403 C C . MET A 1 175 ? 10.995 6.964 -22.507 1.00 95.44 175 MET A C 1
ATOM 1405 O O . MET A 1 175 ? 12.138 6.922 -22.049 1.00 95.44 175 MET A O 1
ATOM 1409 N N . LEU A 1 176 ? 10.098 7.878 -22.133 1.00 94.81 176 LEU A N 1
ATOM 1410 C CA . LEU A 1 176 ? 10.377 8.990 -21.214 1.00 94.81 176 LEU A CA 1
ATOM 1411 C C . LEU A 1 176 ? 9.419 8.963 -20.008 1.00 94.81 176 LEU A C 1
ATOM 1413 O O . LEU A 1 176 ? 8.496 9.776 -19.931 1.00 94.81 176 LEU A O 1
ATOM 1417 N N . PRO A 1 177 ? 9.568 7.993 -19.082 1.00 92.88 177 PRO A N 1
ATOM 1418 C CA . PRO A 1 177 ? 8.677 7.885 -17.933 1.00 92.88 177 PRO A CA 1
ATOM 1419 C C . PRO A 1 177 ? 8.823 9.079 -16.986 1.00 92.88 177 PRO A C 1
ATOM 1421 O O . PRO A 1 177 ? 9.922 9.579 -16.755 1.00 92.88 177 PRO A O 1
ATOM 1424 N N . VAL A 1 178 ? 7.700 9.502 -16.406 1.00 89.69 178 VAL A N 1
ATOM 1425 C CA . VAL A 1 178 ? 7.642 10.611 -15.450 1.00 89.69 178 VAL A CA 1
ATOM 1426 C C . VAL A 1 178 ? 7.171 10.070 -14.108 1.00 89.69 178 VAL A C 1
ATOM 1428 O O . VAL A 1 178 ? 6.011 9.701 -13.951 1.00 89.69 178 VAL A O 1
ATOM 1431 N N . PHE A 1 179 ? 8.088 10.014 -13.148 1.00 88.12 179 PHE A N 1
ATOM 1432 C CA . PHE A 1 179 ? 7.805 9.671 -11.759 1.00 88.12 179 PHE A CA 1
ATOM 1433 C C . PHE A 1 179 ? 8.811 10.371 -10.839 1.00 88.12 179 PHE A C 1
ATOM 1435 O O . PHE A 1 179 ? 9.932 10.684 -11.243 1.00 88.12 179 PHE A O 1
ATOM 1442 N N . SER A 1 180 ? 8.403 10.616 -9.599 1.00 81.75 180 SER A N 1
ATOM 1443 C CA . SER A 1 180 ? 9.212 11.244 -8.552 1.00 81.75 180 SER A CA 1
ATOM 1444 C C . SER A 1 180 ? 9.243 10.371 -7.304 1.00 81.75 180 SER A C 1
ATOM 1446 O O . SER A 1 180 ? 8.530 9.366 -7.213 1.00 81.75 180 SER A O 1
ATOM 1448 N N . ARG A 1 181 ? 10.074 10.749 -6.325 1.00 81.44 181 ARG A N 1
ATOM 1449 C CA . ARG A 1 181 ? 10.107 10.043 -5.055 1.00 81.44 181 ARG A CA 1
ATOM 1450 C C . ARG A 1 181 ? 8.864 10.336 -4.237 1.00 81.44 181 ARG A C 1
ATOM 1452 O O . ARG A 1 181 ? 8.631 11.465 -3.829 1.00 81.44 181 ARG A O 1
ATOM 1459 N N . ILE A 1 182 ? 8.076 9.292 -3.988 1.00 75.50 182 ILE A N 1
ATOM 1460 C CA . ILE A 1 182 ? 6.840 9.402 -3.203 1.00 75.50 182 ILE A CA 1
ATOM 1461 C C . ILE A 1 182 ? 7.107 9.076 -1.727 1.00 75.50 182 ILE A C 1
ATOM 1463 O O . ILE A 1 182 ? 6.521 9.690 -0.841 1.00 75.50 182 ILE A O 1
ATOM 1467 N N . SER A 1 183 ? 8.001 8.123 -1.427 1.00 78.50 183 SER A N 1
ATOM 1468 C CA . SER A 1 183 ? 8.308 7.743 -0.042 1.00 78.50 183 SER A CA 1
ATOM 1469 C C . SER A 1 183 ? 9.690 7.097 0.137 1.00 78.50 183 SER A C 1
ATOM 1471 O O . SER A 1 183 ? 10.440 6.846 -0.808 1.00 78.50 183 SER A O 1
ATOM 1473 N N . ASN A 1 184 ? 10.038 6.777 1.385 1.00 78.69 184 ASN A N 1
ATOM 1474 C CA . ASN A 1 184 ? 11.273 6.062 1.710 1.00 78.69 184 ASN A CA 1
ATOM 1475 C C . ASN A 1 184 ? 11.202 4.542 1.472 1.00 78.69 184 ASN A C 1
ATOM 1477 O O . ASN A 1 184 ? 12.237 3.883 1.568 1.00 78.69 184 ASN A O 1
ATOM 1481 N N . ASN A 1 185 ? 10.046 3.990 1.095 1.00 82.12 185 ASN A N 1
ATOM 1482 C CA . ASN A 1 185 ? 9.875 2.548 0.926 1.00 82.12 185 ASN A CA 1
ATOM 1483 C C . ASN A 1 185 ? 8.961 2.210 -0.264 1.00 82.12 185 ASN A C 1
ATOM 1485 O O . ASN A 1 185 ? 7.815 1.811 -0.080 1.00 82.12 185 ASN A O 1
ATOM 1489 N N . TYR A 1 186 ? 9.456 2.409 -1.486 1.00 86.25 186 TYR A N 1
ATOM 1490 C CA . TYR A 1 186 ? 8.773 1.987 -2.712 1.00 86.25 186 TYR A CA 1
ATOM 1491 C C . TYR A 1 186 ? 9.791 1.680 -3.821 1.00 86.25 186 TYR A C 1
ATOM 1493 O O . TYR A 1 186 ? 10.967 2.015 -3.712 1.00 86.25 186 TYR A O 1
ATOM 1501 N N . TYR A 1 187 ? 9.349 1.037 -4.892 1.00 91.44 187 TYR A N 1
ATOM 1502 C CA . TYR A 1 187 ? 10.137 0.836 -6.104 1.00 91.44 187 TYR A CA 1
ATOM 1503 C C . TYR A 1 187 ? 9.268 1.155 -7.314 1.00 91.44 187 TYR A C 1
ATOM 1505 O O . TYR A 1 187 ? 8.039 1.127 -7.231 1.00 91.44 187 TYR A O 1
ATOM 1513 N N . VAL A 1 188 ? 9.905 1.441 -8.444 1.00 92.62 188 VAL A N 1
ATOM 1514 C CA . VAL A 1 188 ? 9.200 1.557 -9.722 1.00 92.62 188 VAL A CA 1
ATOM 1515 C C . VAL A 1 188 ? 9.442 0.292 -10.519 1.00 92.62 188 VAL A C 1
ATOM 1517 O O . VAL A 1 188 ? 10.585 -0.102 -10.742 1.00 92.62 188 VAL A O 1
ATOM 1520 N N . LYS A 1 189 ? 8.353 -0.347 -10.940 1.00 93.88 189 LYS A N 1
ATOM 1521 C CA . LYS A 1 189 ? 8.382 -1.507 -11.823 1.00 93.88 189 LYS A CA 1
ATOM 1522 C C . LYS A 1 189 ? 8.016 -1.069 -13.230 1.00 93.88 189 LYS A C 1
ATOM 1524 O O . LYS A 1 189 ? 6.968 -0.463 -13.431 1.00 93.88 189 LYS A O 1
ATOM 1529 N N . PHE A 1 190 ? 8.851 -1.418 -14.194 1.00 92.94 190 PHE A N 1
ATOM 1530 C CA . PHE A 1 190 ? 8.559 -1.245 -15.608 1.00 92.94 190 PHE A CA 1
ATOM 1531 C C . PHE A 1 190 ? 8.512 -2.613 -16.281 1.00 92.94 190 PHE A C 1
ATOM 1533 O O . PHE A 1 190 ? 9.502 -3.344 -16.273 1.00 92.94 190 PHE A O 1
ATOM 1540 N N . GLU A 1 191 ? 7.360 -2.968 -16.839 1.00 93.00 191 GLU A N 1
ATOM 1541 C CA . GLU A 1 191 ? 7.183 -4.190 -17.624 1.00 93.00 191 GLU A CA 1
ATOM 1542 C C . GLU A 1 191 ? 7.409 -3.870 -19.101 1.00 93.00 191 GLU A C 1
ATOM 1544 O O . GLU A 1 191 ? 6.894 -2.871 -19.605 1.00 93.00 191 GLU A O 1
ATOM 1549 N N . TYR A 1 192 ? 8.190 -4.697 -19.793 1.00 91.44 192 TYR A N 1
ATOM 1550 C CA . TYR A 1 192 ? 8.543 -4.476 -21.194 1.00 91.44 192 TYR A CA 1
ATOM 1551 C C . TYR A 1 192 ? 8.211 -5.684 -22.082 1.00 91.44 192 TYR A C 1
ATOM 1553 O O . TYR A 1 192 ? 8.126 -6.814 -21.599 1.00 91.44 192 TYR A O 1
ATOM 1561 N N . PRO A 1 193 ? 8.019 -5.488 -23.401 1.00 91.62 193 PRO A N 1
ATOM 1562 C CA . PRO A 1 193 ? 7.757 -6.588 -24.324 1.00 91.62 193 PRO A CA 1
ATOM 1563 C C . PRO A 1 193 ? 8.902 -7.605 -24.392 1.00 91.62 193 PRO A C 1
ATOM 1565 O O . PRO A 1 193 ? 10.073 -7.240 -24.443 1.00 91.62 193 PRO A O 1
ATOM 1568 N N . LYS A 1 194 ? 8.564 -8.893 -24.528 1.00 93.19 194 LYS A N 1
ATOM 1569 C CA . LYS A 1 194 ? 9.536 -9.995 -24.705 1.00 93.19 194 LYS A CA 1
ATOM 1570 C C . LYS A 1 194 ? 10.501 -9.816 -25.875 1.00 93.19 194 LYS A C 1
ATOM 1572 O O . LYS A 1 194 ? 11.587 -10.381 -25.860 1.00 93.19 194 LYS A O 1
ATOM 1577 N N . SER A 1 195 ? 10.090 -9.075 -26.900 1.00 91.69 195 SER A N 1
ATOM 1578 C CA . SER A 1 195 ? 10.907 -8.800 -28.080 1.00 91.69 195 SER A CA 1
ATOM 1579 C C . SER A 1 195 ? 12.006 -7.767 -27.832 1.00 91.69 195 SER A C 1
ATOM 1581 O O . SER A 1 195 ? 12.841 -7.580 -28.711 1.00 91.69 195 SER A O 1
ATOM 1583 N N . TRP A 1 196 ? 12.013 -7.078 -26.688 1.00 93.94 196 TRP A N 1
ATOM 1584 C CA . TRP A 1 196 ? 13.009 -6.052 -26.406 1.00 93.94 196 TRP A CA 1
ATOM 1585 C C . TRP A 1 196 ? 14.348 -6.649 -25.960 1.00 93.94 196 TRP A C 1
ATOM 1587 O O . TRP A 1 196 ? 14.406 -7.565 -25.140 1.00 93.94 196 TRP A O 1
ATOM 1597 N N . PHE A 1 197 ? 15.442 -6.083 -26.464 1.00 94.38 197 PHE A N 1
ATOM 1598 C CA . PHE A 1 197 ? 16.818 -6.407 -26.093 1.00 94.38 197 PHE A CA 1
ATOM 1599 C C . PHE A 1 197 ? 17.686 -5.138 -26.047 1.00 94.38 197 PHE A C 1
ATOM 1601 O O . PHE A 1 197 ? 17.225 -4.053 -26.379 1.00 94.38 197 PHE A O 1
ATOM 1608 N N . TYR A 1 198 ? 18.926 -5.251 -25.556 1.00 94.38 198 TYR A N 1
ATOM 1609 C CA . TYR A 1 198 ? 19.830 -4.106 -25.309 1.00 94.38 198 TYR A CA 1
ATOM 1610 C C . TYR A 1 198 ? 19.205 -2.958 -24.495 1.00 94.38 198 TYR A C 1
ATOM 1612 O O . TYR A 1 198 ? 19.477 -1.781 -24.719 1.00 94.38 198 TYR A O 1
ATOM 1620 N N . LEU A 1 199 ? 18.391 -3.330 -23.506 1.00 95.62 199 LEU A N 1
ATOM 1621 C CA . LEU A 1 199 ? 17.787 -2.411 -22.549 1.00 95.62 199 LEU A CA 1
ATOM 1622 C C . LEU A 1 199 ? 18.833 -1.552 -21.844 1.00 95.62 199 LEU A C 1
ATOM 1624 O O . LEU A 1 199 ? 19.742 -2.077 -21.199 1.00 95.62 199 LEU A O 1
ATOM 1628 N N . THR A 1 200 ? 18.646 -0.240 -21.927 1.00 97.19 200 THR A N 1
ATOM 1629 C CA . THR A 1 200 ? 19.473 0.749 -21.246 1.00 97.19 200 THR A CA 1
ATOM 1630 C C . THR A 1 200 ? 18.585 1.778 -20.565 1.00 97.19 200 THR A C 1
ATOM 1632 O O . THR A 1 200 ? 17.685 2.346 -21.179 1.00 97.19 200 THR A O 1
ATOM 1635 N N . VAL A 1 201 ? 18.831 2.032 -19.284 1.00 97.00 201 VAL A N 1
ATOM 1636 C CA . VAL A 1 201 ? 18.100 3.024 -18.497 1.00 97.00 201 VAL A CA 1
ATOM 1637 C C . VAL A 1 201 ? 19.027 4.170 -18.138 1.00 97.00 201 VAL A C 1
ATOM 1639 O O . VAL A 1 201 ? 20.131 3.974 -17.624 1.00 97.00 201 VAL A O 1
ATOM 1642 N N . TYR A 1 202 ? 18.542 5.376 -18.391 1.00 97.00 202 TYR A N 1
ATOM 1643 C CA . TYR A 1 202 ? 19.223 6.618 -18.106 1.00 97.00 202 TYR A CA 1
ATOM 1644 C C . TYR A 1 202 ? 18.432 7.453 -17.109 1.00 97.00 202 TYR A C 1
ATOM 1646 O O . TYR A 1 202 ? 17.198 7.475 -17.114 1.00 97.00 202 TYR A O 1
ATOM 1654 N N . ARG A 1 203 ? 19.174 8.204 -16.306 1.00 95.75 203 ARG A N 1
ATOM 1655 C CA . ARG A 1 203 ? 18.659 9.206 -15.380 1.00 95.75 203 ARG A CA 1
ATOM 1656 C C . ARG A 1 203 ? 19.399 10.513 -15.614 1.00 95.75 203 ARG A C 1
ATOM 1658 O O . ARG A 1 203 ? 20.597 10.505 -15.880 1.00 95.75 203 ARG A O 1
ATOM 1665 N N . LYS A 1 204 ? 18.707 11.639 -15.509 1.00 95.31 204 LYS A N 1
ATOM 1666 C CA . LYS A 1 204 ? 19.306 12.968 -15.641 1.00 95.31 204 LYS A CA 1
ATOM 1667 C C . LYS A 1 204 ? 18.908 13.840 -14.461 1.00 95.31 204 LYS A C 1
ATOM 1669 O O . LYS A 1 204 ? 17.726 14.045 -14.206 1.00 95.31 204 LYS A O 1
ATOM 1674 N N . LEU A 1 205 ? 19.916 14.375 -13.775 1.00 90.25 205 LEU A N 1
ATOM 1675 C CA . LEU A 1 205 ? 19.777 15.374 -12.720 1.00 90.25 205 LEU A CA 1
ATOM 1676 C C . LEU A 1 205 ? 20.741 16.526 -13.047 1.00 90.25 205 LEU A C 1
ATOM 1678 O O . LEU A 1 205 ? 21.928 16.468 -12.736 1.00 90.25 205 LEU A O 1
ATOM 1682 N N . GLY A 1 206 ? 20.257 17.535 -13.775 1.00 86.00 206 GLY A N 1
ATOM 1683 C CA . GLY A 1 206 ? 21.081 18.639 -14.279 1.00 86.00 206 GLY A CA 1
ATOM 1684 C C . GLY A 1 206 ? 21.436 18.507 -15.763 1.00 86.00 206 GLY A C 1
ATOM 1685 O O . GLY A 1 206 ? 20.547 18.460 -16.610 1.00 86.00 206 GLY A O 1
ATOM 1686 N N . VAL A 1 207 ? 22.729 18.524 -16.104 1.00 84.25 207 VAL A N 1
ATOM 1687 C CA . VAL A 1 207 ? 23.179 18.886 -17.467 1.00 84.25 207 VAL A CA 1
ATOM 1688 C C . VAL A 1 207 ? 23.215 17.705 -18.456 1.00 84.25 207 VAL A C 1
ATOM 1690 O O . VAL A 1 207 ? 23.193 17.936 -19.662 1.00 84.25 207 VAL A O 1
ATOM 1693 N N . GLY A 1 208 ? 23.209 16.442 -18.004 1.00 92.25 208 GLY A N 1
ATOM 1694 C CA . GLY A 1 208 ? 23.366 15.286 -18.902 1.00 92.25 208 GLY A CA 1
ATOM 1695 C C . GLY A 1 208 ? 22.699 13.990 -18.442 1.00 92.25 208 GLY A C 1
ATOM 1696 O O . GLY A 1 208 ? 22.362 13.827 -17.271 1.00 92.25 208 GLY A O 1
ATOM 1697 N N . TRP A 1 209 ? 22.513 13.074 -19.396 1.00 96.25 209 TRP A N 1
ATOM 1698 C CA . TRP A 1 209 ? 22.010 11.721 -19.155 1.00 96.25 209 TRP A CA 1
ATOM 1699 C C . TRP A 1 209 ? 23.124 10.811 -18.633 1.00 96.25 209 TRP A C 1
ATOM 1701 O O . TRP A 1 209 ? 24.149 10.635 -19.287 1.00 96.25 209 TRP A O 1
ATOM 1711 N N . GLU A 1 210 ? 22.893 10.197 -17.481 1.00 96.06 210 GLU A N 1
ATOM 1712 C CA . GLU A 1 210 ? 23.741 9.179 -16.868 1.00 96.06 210 GLU A CA 1
ATOM 1713 C C . GLU A 1 210 ? 23.131 7.798 -17.127 1.00 96.06 210 GLU A C 1
ATOM 1715 O O . GLU A 1 210 ? 21.944 7.595 -16.879 1.00 96.06 210 GLU A O 1
ATOM 1720 N N . ASN A 1 211 ? 23.923 6.840 -17.619 1.00 96.94 211 ASN A N 1
ATOM 1721 C CA . ASN A 1 211 ? 23.485 5.447 -17.726 1.00 96.94 211 ASN A CA 1
ATOM 1722 C C . ASN A 1 211 ? 23.552 4.787 -16.345 1.00 96.94 211 ASN A C 1
ATOM 1724 O O . ASN A 1 211 ? 24.632 4.637 -15.779 1.00 96.94 211 ASN A O 1
ATOM 1728 N N . ILE A 1 212 ? 22.399 4.365 -15.837 1.00 96.56 212 ILE A N 1
ATOM 1729 C CA . ILE A 1 212 ? 22.242 3.771 -14.506 1.00 96.56 212 ILE A CA 1
ATOM 1730 C C . ILE A 1 212 ? 21.806 2.306 -14.568 1.00 96.56 212 ILE A C 1
ATOM 1732 O O . ILE A 1 212 ? 21.434 1.741 -13.549 1.00 96.56 212 ILE A O 1
ATOM 1736 N N . THR A 1 213 ? 21.838 1.678 -15.746 1.00 96.31 213 THR A N 1
ATOM 1737 C CA . THR A 1 213 ? 21.327 0.313 -15.973 1.00 96.31 213 THR A CA 1
ATOM 1738 C C . THR A 1 213 ? 21.909 -0.709 -14.994 1.00 96.31 213 THR A C 1
ATOM 1740 O O . THR A 1 213 ? 21.200 -1.600 -14.541 1.00 96.31 213 THR A O 1
ATOM 1743 N N . SER A 1 214 ? 23.186 -0.565 -14.626 1.00 95.56 214 SER A N 1
ATOM 1744 C CA . SER A 1 214 ? 23.875 -1.443 -13.671 1.00 95.56 214 SER A CA 1
ATOM 1745 C C . SER A 1 214 ? 23.427 -1.277 -12.214 1.00 95.56 214 SER A C 1
ATOM 1747 O O . SER A 1 214 ? 23.767 -2.117 -11.387 1.00 95.56 214 SER A O 1
ATOM 1749 N N . LEU A 1 215 ? 22.693 -0.209 -11.892 1.00 95.94 215 LEU A N 1
ATOM 1750 C CA . LEU A 1 215 ? 22.137 0.064 -10.562 1.00 95.94 215 LEU A CA 1
ATOM 1751 C C . LEU A 1 215 ? 20.715 -0.492 -10.394 1.00 95.94 215 LEU A C 1
ATOM 1753 O O . LEU A 1 215 ? 20.120 -0.342 -9.328 1.00 95.94 215 LEU A O 1
ATOM 1757 N N . LEU A 1 216 ? 20.155 -1.083 -11.451 1.00 96.25 216 LEU A N 1
ATOM 1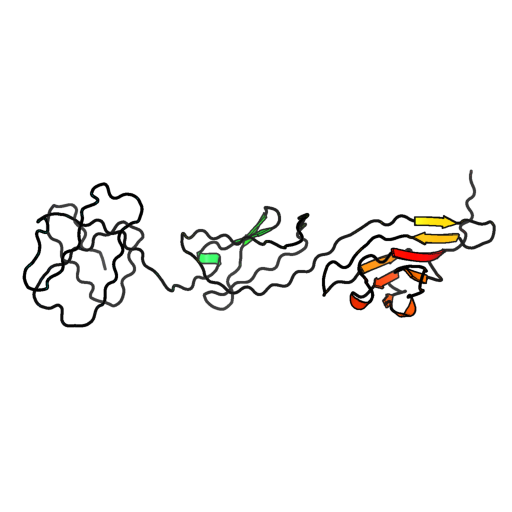758 C CA . LEU A 1 216 ? 18.782 -1.571 -11.494 1.00 96.25 216 LEU A CA 1
ATOM 1759 C C . LEU A 1 216 ? 18.743 -3.092 -11.423 1.00 96.25 216 LEU A C 1
ATOM 1761 O O . LEU A 1 216 ? 19.666 -3.784 -11.854 1.00 96.25 216 LEU A O 1
ATOM 1765 N N . GLU A 1 217 ? 17.621 -3.616 -10.950 1.00 96.12 217 GLU A N 1
ATOM 1766 C CA . GLU A 1 217 ? 17.337 -5.043 -11.009 1.00 96.12 217 GLU A CA 1
ATOM 1767 C C . GLU A 1 217 ? 16.570 -5.338 -12.303 1.00 96.12 217 GLU A C 1
ATOM 1769 O O . GLU A 1 217 ? 15.455 -4.856 -12.508 1.00 96.12 217 GLU A O 1
ATOM 1774 N N . ILE A 1 218 ? 17.175 -6.110 -13.208 1.00 93.94 218 ILE A N 1
ATOM 1775 C CA . ILE A 1 218 ? 16.562 -6.489 -14.487 1.00 93.94 218 ILE A CA 1
ATOM 1776 C C . ILE A 1 218 ? 16.304 -7.993 -14.483 1.00 93.94 218 ILE A C 1
ATOM 1778 O O . ILE A 1 218 ? 17.233 -8.793 -14.590 1.00 93.94 218 ILE A O 1
ATOM 1782 N N . ASP A 1 219 ? 15.029 -8.368 -14.414 1.00 93.50 219 ASP A N 1
ATOM 1783 C CA . ASP A 1 219 ? 14.569 -9.748 -14.565 1.00 93.50 219 ASP A CA 1
ATOM 1784 C C . ASP A 1 219 ? 14.176 -9.966 -16.034 1.00 93.50 219 ASP A C 1
ATOM 1786 O O . ASP A 1 219 ? 13.163 -9.451 -16.522 1.00 93.50 219 ASP A O 1
ATOM 1790 N N . LYS A 1 220 ? 15.028 -10.689 -16.766 1.00 89.12 220 LYS A N 1
ATOM 1791 C CA . LYS A 1 220 ? 14.823 -10.980 -18.192 1.00 89.12 220 LYS A CA 1
ATOM 1792 C C . LYS A 1 220 ? 13.759 -12.050 -18.430 1.00 89.12 220 LYS A C 1
ATOM 1794 O O . LYS A 1 220 ? 13.135 -12.029 -19.488 1.00 89.12 220 LYS A O 1
ATOM 1799 N N . ASP A 1 221 ? 13.530 -12.935 -17.463 1.00 91.31 221 ASP A N 1
ATOM 1800 C CA . ASP A 1 221 ? 12.559 -14.025 -17.586 1.00 91.31 221 ASP A CA 1
ATOM 1801 C C . ASP A 1 221 ? 11.129 -13.502 -17.431 1.00 91.31 221 ASP A C 1
ATOM 1803 O O . ASP A 1 221 ? 10.208 -13.962 -18.110 1.00 91.31 221 ASP A O 1
ATOM 1807 N N . LYS A 1 222 ? 10.948 -12.497 -16.566 1.00 94.00 222 LYS A N 1
ATOM 1808 C CA . LYS A 1 222 ? 9.663 -11.810 -16.357 1.00 94.00 222 LYS A CA 1
ATOM 1809 C C . LYS A 1 222 ? 9.482 -10.559 -17.210 1.00 94.00 222 LYS A C 1
ATOM 1811 O O . LYS A 1 222 ? 8.395 -9.992 -17.208 1.00 94.00 222 LYS A O 1
ATOM 1816 N N . ASN A 1 223 ? 10.526 -10.132 -17.920 1.00 94.56 223 ASN A N 1
ATOM 1817 C CA . ASN A 1 223 ? 10.560 -8.898 -18.702 1.00 94.56 223 ASN A CA 1
ATOM 1818 C C . ASN A 1 223 ? 10.251 -7.651 -17.861 1.00 94.56 223 ASN A C 1
ATOM 1820 O O . ASN A 1 223 ? 9.405 -6.827 -18.214 1.00 94.56 223 ASN A O 1
ATOM 1824 N N . THR A 1 224 ? 10.940 -7.516 -16.726 1.00 95.75 224 THR A N 1
ATOM 1825 C CA . THR A 1 224 ? 10.720 -6.408 -15.791 1.00 95.75 224 THR A CA 1
ATOM 1826 C C . THR A 1 224 ? 12.011 -5.704 -15.404 1.00 95.75 224 THR A C 1
ATOM 1828 O O . THR A 1 224 ? 13.036 -6.347 -15.184 1.00 95.75 224 THR A O 1
ATOM 1831 N N . ILE A 1 225 ? 11.936 -4.383 -15.275 1.00 95.19 225 ILE A N 1
ATOM 1832 C CA . ILE A 1 225 ? 12.955 -3.534 -14.658 1.00 95.19 225 ILE A CA 1
ATOM 1833 C C . ILE A 1 225 ? 12.401 -3.077 -13.313 1.00 95.19 225 ILE A C 1
ATOM 1835 O O . ILE A 1 225 ? 11.287 -2.555 -13.249 1.00 95.19 225 ILE A O 1
ATOM 1839 N N . ILE A 1 226 ? 13.176 -3.252 -12.253 1.00 96.12 226 ILE A N 1
ATOM 1840 C CA . ILE A 1 226 ? 12.878 -2.740 -10.922 1.00 96.12 226 ILE A CA 1
ATOM 1841 C C . ILE A 1 226 ? 13.888 -1.633 -10.626 1.00 96.12 226 ILE A C 1
ATOM 1843 O O . ILE A 1 226 ? 15.100 -1.855 -10.585 1.00 96.12 226 ILE A O 1
ATOM 1847 N N . ILE A 1 227 ? 13.369 -0.420 -10.443 1.00 95.06 227 ILE A N 1
ATOM 1848 C CA . ILE A 1 227 ? 14.133 0.756 -10.042 1.00 95.06 227 ILE A CA 1
ATOM 1849 C C . ILE A 1 227 ? 13.992 0.901 -8.524 1.00 95.06 227 ILE A C 1
ATOM 1851 O O . ILE A 1 227 ? 12.905 1.256 -8.048 1.00 95.06 227 ILE A O 1
ATOM 1855 N N . PRO A 1 228 ? 15.052 0.609 -7.750 1.00 93.94 228 PRO A N 1
ATOM 1856 C CA . PRO A 1 228 ? 14.983 0.655 -6.299 1.00 93.94 228 PRO A CA 1
ATOM 1857 C C . PRO A 1 228 ? 14.909 2.102 -5.803 1.00 93.94 228 PRO A C 1
ATOM 1859 O O . PRO A 1 228 ? 15.463 3.016 -6.418 1.00 93.94 228 PRO A O 1
ATOM 1862 N N . ASN A 1 229 ? 14.263 2.308 -4.652 1.00 91.38 229 ASN A N 1
ATOM 1863 C CA . ASN A 1 229 ? 14.018 3.641 -4.093 1.00 91.38 229 ASN A CA 1
ATOM 1864 C C . ASN A 1 229 ? 15.262 4.536 -4.027 1.00 91.38 229 ASN A C 1
ATOM 1866 O O . ASN A 1 229 ? 15.209 5.726 -4.314 1.00 91.38 229 ASN A O 1
ATOM 1870 N N . ASN A 1 230 ? 16.391 3.959 -3.610 1.00 91.31 230 ASN A N 1
ATOM 1871 C CA . ASN A 1 230 ? 17.659 4.666 -3.426 1.00 91.31 230 ASN A CA 1
ATOM 1872 C C . ASN A 1 230 ? 18.237 5.228 -4.736 1.00 91.31 230 ASN A C 1
ATOM 1874 O O . ASN A 1 230 ? 19.112 6.089 -4.697 1.00 91.31 230 ASN A O 1
ATOM 1878 N N . THR A 1 231 ? 17.746 4.758 -5.882 1.00 93.06 231 THR A N 1
ATOM 1879 C CA . THR A 1 231 ? 18.137 5.239 -7.208 1.00 93.06 231 THR A CA 1
ATOM 1880 C C . THR A 1 231 ? 17.232 6.379 -7.681 1.00 93.06 231 THR A C 1
ATOM 1882 O O . THR A 1 231 ? 17.632 7.154 -8.554 1.00 93.06 231 THR A O 1
ATOM 1885 N N . ILE A 1 232 ? 16.039 6.529 -7.095 1.00 91.88 232 ILE A N 1
ATOM 1886 C CA . ILE A 1 232 ? 15.050 7.523 -7.510 1.00 91.88 232 ILE A CA 1
ATOM 1887 C C . ILE A 1 232 ? 15.332 8.856 -6.821 1.00 91.88 232 ILE A C 1
ATOM 1889 O O . ILE A 1 232 ? 15.224 8.978 -5.601 1.00 91.88 232 ILE A O 1
ATOM 1893 N N . LEU A 1 233 ? 15.707 9.856 -7.619 1.00 89.12 233 LEU A N 1
ATOM 1894 C CA . LEU A 1 233 ? 16.054 11.194 -7.147 1.00 89.12 233 LEU A CA 1
ATOM 1895 C C . LEU A 1 233 ? 14.946 12.186 -7.501 1.00 89.12 233 LEU A C 1
ATOM 1897 O O . LEU A 1 233 ? 14.384 12.131 -8.597 1.00 89.12 233 LEU A O 1
ATOM 1901 N N . ASP A 1 234 ? 14.660 13.105 -6.583 1.00 87.38 234 ASP A N 1
ATOM 1902 C CA . ASP A 1 234 ? 13.650 14.139 -6.795 1.00 87.38 234 ASP A CA 1
ATOM 1903 C C . ASP A 1 234 ? 14.041 15.077 -7.936 1.00 87.38 234 ASP A C 1
ATOM 1905 O O . ASP A 1 234 ? 15.175 15.552 -8.018 1.00 87.38 234 ASP A O 1
ATOM 1909 N N . GLY A 1 235 ? 13.087 15.328 -8.836 1.00 87.12 235 GLY A N 1
ATOM 1910 C CA . GLY A 1 235 ? 13.288 16.165 -10.019 1.00 87.12 235 GLY A CA 1
ATOM 1911 C C . GLY A 1 235 ? 14.135 15.529 -11.126 1.00 87.12 235 GLY A C 1
ATOM 1912 O O . GLY A 1 235 ? 14.472 16.221 -12.084 1.00 87.12 235 GLY A O 1
ATOM 1913 N N . ALA A 1 236 ? 14.489 14.243 -11.023 1.00 92.69 236 ALA A N 1
ATOM 1914 C CA . ALA A 1 236 ? 15.213 13.557 -12.085 1.00 92.69 236 ALA A CA 1
ATOM 1915 C C . ALA A 1 236 ? 14.314 13.250 -13.292 1.00 92.69 236 ALA A C 1
ATOM 1917 O O . ALA A 1 236 ? 13.176 12.805 -13.148 1.00 92.69 236 ALA A O 1
ATOM 1918 N N . GLU A 1 237 ? 14.867 13.427 -14.490 1.00 94.62 237 GLU A N 1
ATOM 1919 C CA . GLU A 1 237 ? 14.277 12.929 -15.732 1.00 94.62 237 GLU A CA 1
ATOM 1920 C C . GLU A 1 237 ? 14.748 11.490 -15.984 1.00 94.62 237 GLU A C 1
ATOM 1922 O O . GLU A 1 237 ? 15.892 11.133 -15.674 1.00 94.62 237 GLU A O 1
ATOM 1927 N N . TRP A 1 238 ? 13.888 10.672 -16.590 1.00 95.12 238 TRP A N 1
ATOM 1928 C CA . TRP A 1 238 ? 14.153 9.258 -16.854 1.00 95.12 238 TRP A CA 1
ATOM 1929 C C . TRP A 1 238 ? 13.994 8.942 -18.333 1.00 95.12 238 TRP A C 1
ATOM 1931 O O . TRP A 1 238 ? 13.109 9.471 -19.006 1.00 95.12 238 TRP A O 1
ATOM 1941 N N . LYS A 1 239 ? 14.851 8.056 -18.838 1.00 96.00 239 LYS A N 1
ATOM 1942 C CA . LYS A 1 239 ? 14.793 7.572 -20.215 1.00 96.00 239 LYS A CA 1
ATOM 1943 C C . LYS A 1 239 ? 15.118 6.088 -20.256 1.00 96.00 239 LYS A C 1
ATOM 1945 O O . LYS A 1 239 ? 16.113 5.663 -19.680 1.00 96.00 239 LYS A O 1
ATOM 1950 N N . ILE A 1 240 ? 14.297 5.310 -20.947 1.00 96.31 240 ILE A N 1
ATOM 1951 C CA . ILE A 1 240 ? 14.541 3.885 -21.195 1.00 96.31 240 ILE A CA 1
ATOM 1952 C C . ILE A 1 240 ? 14.696 3.705 -22.699 1.00 96.31 240 ILE A C 1
ATOM 1954 O O . ILE A 1 240 ? 13.823 4.115 -23.460 1.00 96.31 240 ILE A O 1
ATOM 1958 N N . GLU A 1 241 ? 15.798 3.102 -23.119 1.00 97.12 241 GLU A N 1
ATOM 1959 C CA . GLU A 1 241 ? 16.062 2.736 -24.506 1.00 97.12 241 GLU A CA 1
ATOM 1960 C C . GLU A 1 241 ? 16.125 1.218 -24.639 1.00 97.12 241 GLU A C 1
ATOM 1962 O O . GLU A 1 241 ? 16.602 0.521 -23.741 1.00 97.12 241 GLU A O 1
ATOM 1967 N N . ALA A 1 242 ? 15.615 0.703 -25.751 1.00 96.75 242 ALA A N 1
ATOM 1968 C CA . ALA A 1 242 ? 15.656 -0.716 -26.069 1.00 96.75 242 ALA A CA 1
ATOM 1969 C C . ALA A 1 242 ? 15.633 -0.922 -27.579 1.00 96.75 242 ALA A C 1
ATOM 1971 O O . ALA A 1 242 ? 15.096 -0.103 -28.321 1.00 96.75 242 ALA A O 1
ATOM 1972 N N . ASN A 1 243 ? 16.133 -2.063 -28.023 1.00 96.88 243 ASN A N 1
ATOM 1973 C CA . ASN A 1 243 ? 16.010 -2.513 -29.396 1.00 96.88 243 ASN A CA 1
ATOM 1974 C C . ASN A 1 243 ? 14.922 -3.580 -29.486 1.00 96.88 243 ASN A C 1
ATOM 1976 O O . ASN A 1 243 ? 14.694 -4.322 -28.535 1.00 96.88 243 ASN A O 1
ATOM 1980 N N . SER A 1 244 ? 14.273 -3.699 -30.636 1.00 94.81 244 SER A N 1
ATOM 1981 C CA . SER A 1 244 ? 13.470 -4.874 -30.977 1.00 94.81 244 SER A CA 1
ATOM 1982 C C . SER A 1 244 ? 13.741 -5.276 -32.422 1.00 94.81 244 SER A C 1
ATOM 1984 O O . SER A 1 244 ? 14.088 -4.393 -33.210 1.00 94.81 244 SER A O 1
ATOM 1986 N N . PRO A 1 245 ? 13.506 -6.540 -32.812 1.00 92.50 245 PRO A N 1
ATOM 1987 C CA . PRO A 1 245 ? 13.755 -6.973 -34.176 1.00 92.50 245 PRO A CA 1
ATOM 1988 C C . PRO A 1 245 ? 12.989 -6.106 -35.170 1.00 92.50 245 PRO A C 1
ATOM 1990 O O . PRO A 1 245 ? 11.866 -5.667 -34.885 1.00 92.50 245 PRO A O 1
ATOM 1993 N N . ASN A 1 246 ? 13.578 -5.898 -36.343 1.00 86.19 246 ASN A N 1
ATOM 1994 C CA . ASN A 1 246 ? 12.829 -5.379 -37.475 1.00 86.19 246 ASN A CA 1
ATOM 1995 C C . ASN A 1 246 ? 11.695 -6.362 -37.802 1.00 86.19 246 ASN A C 1
ATOM 1997 O O . ASN A 1 246 ? 11.932 -7.555 -38.008 1.00 86.19 246 ASN A O 1
ATOM 2001 N N . ILE A 1 247 ? 10.462 -5.869 -37.815 1.00 74.50 247 ILE A N 1
ATOM 2002 C CA . ILE A 1 247 ? 9.323 -6.631 -38.311 1.00 74.50 247 ILE A CA 1
ATOM 2003 C C . ILE A 1 247 ? 9.059 -6.069 -3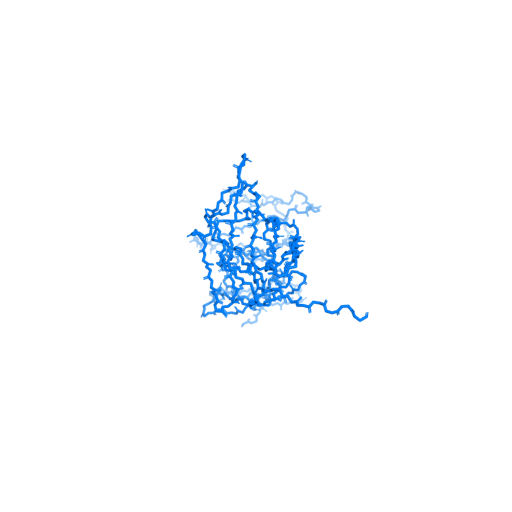9.698 1.00 74.50 247 ILE A C 1
ATOM 2005 O O . ILE A 1 247 ? 8.687 -4.905 -39.817 1.00 74.50 247 ILE A O 1
ATOM 2009 N N . ASN A 1 248 ? 9.264 -6.880 -40.737 1.00 64.19 248 ASN A N 1
ATOM 2010 C CA . ASN A 1 248 ? 8.918 -6.482 -42.097 1.00 64.19 248 ASN A CA 1
ATOM 2011 C C . ASN A 1 248 ? 7.424 -6.148 -42.147 1.00 64.19 248 ASN A C 1
ATOM 2013 O O . ASN A 1 248 ? 6.575 -7.036 -42.047 1.00 64.19 248 ASN A O 1
ATOM 2017 N N . PHE A 1 249 ? 7.109 -4.867 -42.303 1.00 57.75 249 PHE A N 1
ATOM 2018 C CA . PHE A 1 249 ? 5.756 -4.416 -42.576 1.00 57.75 249 PHE A CA 1
ATOM 2019 C C . PHE A 1 249 ? 5.555 -4.448 -44.090 1.00 57.75 249 PHE A C 1
ATOM 2021 O O . PHE A 1 249 ? 6.028 -3.566 -44.802 1.00 57.75 249 PHE A O 1
ATOM 2028 N N . ASN A 1 250 ? 4.850 -5.462 -44.590 1.00 54.91 250 ASN A N 1
ATOM 2029 C CA . ASN A 1 250 ? 4.217 -5.334 -45.896 1.00 54.91 250 ASN A CA 1
ATOM 2030 C C . ASN A 1 250 ? 2.970 -4.474 -45.697 1.00 54.91 250 ASN A C 1
ATOM 2032 O O . ASN A 1 250 ? 2.044 -4.886 -45.000 1.00 54.91 250 ASN A O 1
ATOM 2036 N N . MET A 1 251 ? 2.961 -3.273 -46.272 1.00 46.03 251 MET A N 1
ATOM 2037 C CA . MET A 1 251 ? 1.705 -2.564 -46.491 1.00 46.03 251 MET A CA 1
ATOM 2038 C C . MET A 1 251 ? 1.041 -3.211 -47.707 1.00 46.03 251 MET A C 1
ATOM 2040 O O . MET A 1 251 ? 1.604 -3.155 -48.801 1.00 46.03 251 MET A O 1
ATOM 2044 N N . GLU A 1 252 ? -0.091 -3.881 -47.490 1.00 46.38 252 GLU A N 1
ATOM 2045 C CA . GLU A 1 252 ? -1.034 -4.202 -48.571 1.00 46.38 252 GLU A CA 1
ATOM 2046 C C . GLU A 1 252 ? -1.740 -2.934 -49.065 1.00 46.38 252 GLU A C 1
ATOM 2048 O O . GLU A 1 252 ? -2.056 -2.061 -48.220 1.00 46.38 252 GLU A O 1
#

pLDDT: mean 71.5, std 23.48, range [30.55, 97.19]

Secondary structure (DSSP, 8-state):
------SSSS-------SS---PPSS---------S---S---------SS--S-TT-PPP--SSS---PPTTPPP-------------TGGGT-EEEETTEEEEPEE-SSTT-EE----S-------SS----EE-SSSS------------------EEEEE--TTS-EEEEEE-------SS-EEEEE--TT-EEEEEEEESSSSEEE-GGGSEEETTTTEEEEEGGG--TT-EEEEEEEE--------

Organism: NCBI:txid412755

Radius of gyration: 35.76 Å; chains: 1; bounding box: 70×43×110 Å